Protein 2PG3 (pdb70)

InterPro domains:
  IPR014729 Rossmann-like alpha/beta/alpha sandwich fold [G3DSA:3.40.50.620] (1-231)
  IPR018317 Queuosine biosynthesis protein QueC [MF_01633] (2-218)
  IPR018317 Queuosine biosynthesis protein QueC [PF06508] (3-213)
  IPR018317 Queuosine biosynthesis protein QueC [PIRSF006293] (1-222)
  IPR018317 Queuosine biosynthesis protein QueC [PTHR42914] (1-219)
  IPR018317 Queuosine biosynthesis protein QueC [TIGR00364] (4-206)
  IPR018317 Queuosine biosynthesis protein QueC [cd01995] (2-213)

Foldseek 3Di:
DEEEQADDQALQSVLQLLVVVVVDVAYEYEYEDQPRADPVSSVLSVVLSVVSHHPYYHYHYPVVQQCQAPVNCVVVVHDDPVDSDGADVLLVVVLVRVVVCVVVVHQEYEYQADCPDPDGHPCRDPVNQVVSQVVSCVVVVHRHYYHHLHPDALLLSLLSCVVSPHSVCNQARGDQEPVGAGHCYPCPDPRSVRNVVSVVVCVVPVVVNCVNCVPRPD

Solvent-accessible surface area: 11402 Å² total

Radius of gyration: 17.62 Å; Cα contacts (8 Å, |Δi|>4): 364; chains: 1; bounding box: 40×34×52 Å

Nearest PDB structures (foldseek):
  2pg3-assembly1_A-2  TM=1.002E+00  e=2.449E-44  Pectobacterium atrosepticum SCRI1043
  3bl5-assembly6_F  TM=9.593E-01  e=8.168E-25  unclassified
  3bl5-assembly1_A  TM=9.647E-01  e=1.058E-23  unclassified
  2ywc-assembly1_B  TM=6.020E-01  e=6.906E-04  Thermus thermophilus HB8
  5kwv-assembly1_A  TM=4.795E-01  e=3.372E-03  Neisseria gonorrhoeae NCCP11945

Structure (mmCIF, N/CA/C/O backbone):
data_2PG3
#
_entry.id   2PG3
#
_cell.length_a   78.154
_cell.length_b   78.154
_cell.length_c   77.755
_cell.angle_alpha   90.000
_cell.angle_beta   90.000
_cell.angle_gamma   90.000
#
_symmetry.space_group_name_H-M   'P 41 21 2'
#
loop_
_entity.id
_entity.type
_entity.pdbx_description
1 polymer 'Queuosine biosynthesis protein queC'
2 non-polymer 'ZINC ION'
3 water water
#
loop_
_atom_site.group_PDB
_atom_site.id
_atom_site.type_symbol
_atom_site.label_atom_id
_atom_site.label_alt_id
_atom_site.label_comp_id
_atom_site.label_asym_id
_atom_site.label_entity_id
_atom_site.label_seq_id
_atom_site.pdbx_PDB_ins_code
_atom_site.Cartn_x
_atom_site.Cartn_y
_atom_site.Cartn_z
_atom_site.occupancy
_atom_site.B_iso_or_equiv
_atom_site.auth_seq_id
_atom_site.auth_comp_id
_atom_site.auth_asym_id
_atom_site.auth_atom_id
_atom_site.pdbx_PDB_model_num
ATOM 9 N N . LYS A 1 3 ? 3.098 21.849 17.298 1.00 66.02 2 LYS A N 1
ATOM 10 C CA . LYS A 1 3 ? 3.592 20.549 17.754 1.00 61.87 2 LYS A CA 1
ATOM 11 C C . LYS A 1 3 ? 5.101 20.704 17.973 1.00 57.01 2 LYS A C 1
ATOM 12 O O . LYS A 1 3 ? 5.873 20.821 17.021 1.00 56.62 2 LYS A O 1
ATOM 18 N N . ARG A 1 4 ? 5.517 20.746 19.230 1.00 52.01 3 ARG A N 1
ATOM 19 C CA . ARG A 1 4 ? 6.890 21.102 19.550 1.00 51.20 3 ARG A CA 1
ATOM 20 C C . ARG A 1 4 ? 7.560 20.120 20.532 1.00 48.68 3 ARG A C 1
ATOM 21 O O . ARG A 1 4 ? 6.956 19.672 21.526 1.00 45.16 3 ARG A O 1
ATOM 29 N N . ALA A 1 5 ? 8.814 19.785 20.226 1.00 49.56 4 ALA A N 1
ATOM 30 C CA . ALA A 1 5 ? 9.618 18.863 21.052 1.00 49.32 4 ALA A CA 1
ATOM 31 C C . ALA A 1 5 ? 10.932 19.471 21.519 1.00 47.45 4 ALA A C 1
ATOM 32 O O . ALA A 1 5 ? 11.439 20.423 20.922 1.00 44.06 4 ALA A O 1
ATOM 34 N N . VAL A 1 6 ? 11.464 18.857 22.575 1.00 47.23 5 VAL A N 1
ATOM 35 C CA . VAL A 1 6 ? 12.777 19.133 23.131 1.00 47.32 5 VAL A CA 1
ATOM 36 C C . VAL A 1 6 ? 13.672 17.901 22.975 1.00 47.06 5 VAL A C 1
ATOM 37 O O . VAL A 1 6 ? 13.325 16.803 23.405 1.00 43.79 5 VAL A O 1
ATOM 41 N N . VAL A 1 7 ? 14.852 18.105 22.404 1.00 48.75 6 VAL A N 1
ATOM 42 C CA . VAL A 1 7 ? 15.813 17.038 22.204 1.00 47.26 6 VAL A CA 1
ATOM 43 C C . VAL A 1 7 ? 16.933 17.253 23.187 1.00 47.20 6 VAL A C 1
ATOM 44 O O . VAL A 1 7 ? 17.591 18.289 23.197 1.00 46.09 6 VAL A O 1
ATOM 48 N N . VAL A 1 8 ? 17.143 16.269 24.044 1.00 48.03 7 VAL A N 1
ATOM 49 C CA . VAL A 1 8 ? 18.344 16.248 24.823 1.00 48.59 7 VAL A CA 1
ATOM 50 C C . VAL A 1 8 ? 19.514 15.925 23.883 1.00 50.70 7 VAL A C 1
ATOM 51 O O . VAL A 1 8 ? 19.583 14.843 23.295 1.00 53.25 7 VAL A O 1
ATOM 55 N N . PHE A 1 9 ? 20.423 16.884 23.772 1.00 49.30 8 PHE A N 1
ATOM 56 C CA . PHE A 1 9 ? 21.348 16.981 22.658 1.00 49.38 8 PHE A CA 1
ATOM 57 C C . PHE A 1 9 ? 22.759 17.238 23.127 1.00 52.12 8 PHE A C 1
ATOM 58 O O . PHE A 1 9 ? 22.984 18.157 23.897 1.00 56.42 8 PHE A O 1
ATOM 66 N N . SER A 1 10 ? 23.693 16.452 22.608 1.00 50.80 9 SER A N 1
ATOM 67 C CA . SER A 1 10 ? 25.126 16.645 22.810 1.00 54.55 9 SER A CA 1
ATOM 68 C C . SER A 1 10 ? 25.925 16.737 21.497 1.00 50.25 9 SER A C 1
ATOM 69 O O . SER A 1 10 ? 27.089 16.935 21.535 1.00 52.96 9 SER A O 1
ATOM 72 N N . GLY A 1 11 ? 25.327 16.620 20.330 1.00 48.86 10 GLY A N 1
ATOM 73 C CA . GLY A 1 11 ? 26.120 16.785 19.108 1.00 47.57 10 GLY A CA 1
ATOM 74 C C . GLY A 1 11 ? 26.827 15.522 18.619 1.00 45.94 10 GLY A C 1
ATOM 75 O O . GLY A 1 11 ? 27.588 15.566 17.675 1.00 47.44 10 GLY A O 1
ATOM 76 N N . GLY A 1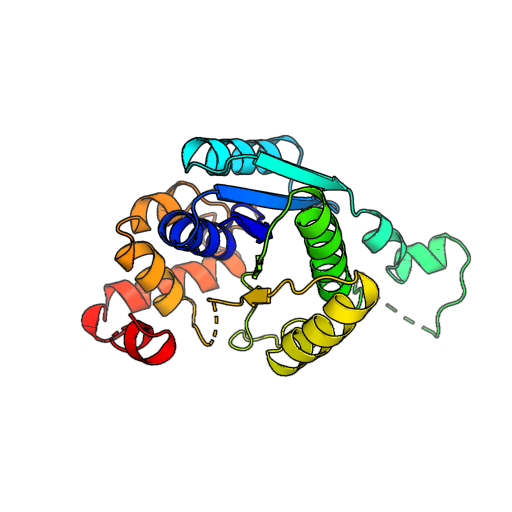 12 ? 26.559 14.395 19.246 1.00 44.19 11 GLY A N 1
ATOM 77 C CA . GLY A 1 12 ? 27.086 13.130 18.784 1.00 47.57 11 GLY A CA 1
ATOM 78 C C . GLY A 1 12 ? 26.121 12.442 17.823 1.00 48.52 11 GLY A C 1
ATOM 79 O O . GLY A 1 12 ? 25.139 13.034 17.372 1.00 53.81 11 GLY A O 1
ATOM 80 N N . GLN A 1 13 ? 26.400 11.191 17.504 1.00 49.12 12 GLN A N 1
ATOM 81 C CA . GLN A 1 13 ? 25.643 10.457 16.468 1.00 47.04 12 GLN A CA 1
ATOM 82 C C . GLN A 1 13 ? 24.247 10.256 16.950 1.00 46.11 12 GLN A C 1
ATOM 83 O O . GLN A 1 13 ? 23.303 10.517 16.239 1.00 52.28 12 GLN A O 1
ATOM 89 N N . ASP A 1 14 ? 24.095 9.794 18.174 1.00 49.28 13 ASP A N 1
ATOM 90 C CA . ASP A 1 14 ? 22.759 9.406 18.658 1.00 50.65 13 ASP A CA 1
ATOM 91 C C . ASP A 1 14 ? 21.770 10.567 18.750 1.00 49.74 13 ASP A C 1
ATOM 92 O O . ASP A 1 14 ? 20.623 10.472 18.265 1.00 52.19 13 ASP A O 1
ATOM 97 N N . SER A 1 15 ? 22.225 11.644 19.384 1.00 46.42 14 SER A N 1
ATOM 98 C CA . SER A 1 15 ? 21.391 12.788 19.681 1.00 49.86 14 SER A CA 1
ATOM 99 C C . SER A 1 15 ? 21.122 13.577 18.420 1.00 47.72 14 SER A C 1
ATOM 100 O O . SER A 1 15 ? 20.042 14.109 18.292 1.00 50.27 14 SER A O 1
ATOM 103 N N . THR A 1 16 ? 22.072 13.622 17.493 1.00 48.50 15 THR A N 1
ATOM 104 C CA . THR A 1 16 ? 21.846 14.230 16.167 1.00 48.43 15 THR A CA 1
ATOM 105 C C . THR A 1 16 ? 20.884 13.403 15.295 1.00 48.47 15 THR A C 1
ATOM 106 O O . THR A 1 16 ? 20.093 13.979 14.550 1.00 49.51 15 THR A O 1
ATOM 110 N N . THR A 1 17 ? 20.933 12.072 15.399 1.00 48.69 16 THR A N 1
ATOM 111 C CA . THR A 1 17 ? 19.914 11.184 14.771 1.00 49.55 16 THR A CA 1
ATOM 112 C C . THR A 1 17 ? 18.460 11.389 15.333 1.00 51.09 16 THR A C 1
ATOM 113 O O . THR A 1 17 ? 17.470 11.399 14.579 1.00 51.19 16 THR A O 1
ATOM 117 N N . CYS A 1 18 ? 18.334 11.550 16.646 1.00 51.09 17 CYS A N 1
ATOM 118 C CA . CYS A 1 18 ? 17.058 11.916 17.253 1.00 47.67 17 CYS A CA 1
ATOM 119 C C . CYS A 1 18 ? 16.611 13.290 16.757 1.00 46.56 17 CYS A C 1
ATOM 120 O O . CYS A 1 18 ? 15.465 13.453 16.340 1.00 46.64 17 CYS A O 1
ATOM 123 N N . LEU A 1 19 ? 17.516 14.279 16.751 1.00 46.85 18 LEU A N 1
ATOM 124 C CA . LEU A 1 19 ? 17.176 15.627 16.225 1.00 46.96 18 LEU A CA 1
ATOM 125 C C . LEU A 1 19 ? 16.681 15.578 14.778 1.00 45.57 18 LEU A C 1
ATOM 126 O O . LEU A 1 19 ? 15.706 16.220 14.430 1.00 48.83 18 LEU A O 1
ATOM 131 N N . ILE A 1 20 ? 17.358 14.820 13.941 1.00 45.02 19 ILE A N 1
ATOM 132 C CA . ILE A 1 20 ? 16.987 14.732 12.547 1.00 45.12 19 ILE A CA 1
ATOM 133 C C . ILE A 1 20 ? 15.603 14.138 12.399 1.00 46.12 19 ILE A C 1
ATOM 134 O O . ILE A 1 20 ? 14.783 14.672 11.646 1.00 49.18 19 ILE A O 1
ATOM 139 N N . GLN A 1 21 ? 15.352 13.024 13.069 1.00 46.74 20 GLN A N 1
ATOM 140 C CA . GLN A 1 21 ? 13.998 12.450 13.060 1.00 49.28 20 GLN A CA 1
ATOM 141 C C . GLN A 1 21 ? 12.950 13.420 13.621 1.00 46.72 20 GLN A C 1
ATOM 142 O O . GLN A 1 21 ? 11.872 13.563 13.052 1.00 50.43 20 GLN A O 1
ATOM 148 N N . ALA A 1 22 ? 13.273 14.088 14.723 1.00 47.15 21 ALA A N 1
ATOM 149 C CA . ALA A 1 22 ? 12.343 15.002 15.397 1.00 47.12 21 ALA A CA 1
ATOM 150 C C . ALA A 1 22 ? 11.925 16.156 14.490 1.00 47.19 21 ALA A C 1
ATOM 151 O O . ALA A 1 22 ? 10.784 16.594 14.518 1.00 49.58 21 ALA A O 1
ATOM 153 N N . LEU A 1 23 ? 12.872 16.639 13.691 1.00 49.06 22 LEU A N 1
ATOM 154 C CA . LEU A 1 23 ? 12.642 17.734 12.756 1.00 49.09 22 LEU A CA 1
ATOM 155 C C . LEU A 1 23 ? 11.661 17.370 11.647 1.00 47.41 22 LEU A C 1
ATOM 156 O O . LEU A 1 23 ? 11.024 18.276 11.118 1.00 46.57 22 LEU A O 1
ATOM 161 N N . GLN A 1 24 ? 11.536 16.078 11.313 1.00 47.88 23 GLN A N 1
ATOM 162 C CA . GLN A 1 24 ? 10.439 15.586 10.430 1.00 51.27 23 GLN A CA 1
ATOM 163 C C . GLN A 1 24 ? 9.061 15.481 11.109 1.00 51.88 23 GLN A C 1
ATOM 164 O O . GLN A 1 24 ? 8.040 15.782 10.488 1.00 53.68 23 GLN A O 1
ATOM 170 N N . ASP A 1 25 ? 9.047 15.121 12.388 1.00 53.48 24 ASP A N 1
ATOM 171 C CA . ASP A 1 25 ? 7.823 14.775 13.113 1.00 53.87 24 ASP A CA 1
ATOM 172 C C . ASP A 1 25 ? 7.204 15.939 13.858 1.00 54.96 24 ASP A C 1
ATOM 173 O O . ASP A 1 25 ? 6.047 15.878 14.229 1.00 56.39 24 ASP A O 1
ATOM 178 N N . TYR A 1 26 ? 7.986 16.973 14.140 1.00 56.73 25 TYR A N 1
ATOM 179 C CA . TYR A 1 26 ? 7.496 18.126 14.910 1.00 54.60 25 TYR A CA 1
ATOM 180 C C . TYR A 1 26 ? 7.644 19.386 14.061 1.00 54.27 25 TYR A C 1
ATOM 181 O O . TYR A 1 26 ? 8.404 19.432 13.106 1.00 57.96 25 TYR A O 1
ATOM 190 N N . ASP A 1 27 ? 6.900 20.409 14.413 1.00 53.90 26 ASP A N 1
ATOM 191 C CA . ASP A 1 27 ? 6.944 21.653 13.686 1.00 54.60 26 ASP A CA 1
ATOM 192 C C . ASP A 1 27 ? 8.106 22.464 14.227 1.00 51.24 26 ASP A C 1
ATOM 193 O O . ASP A 1 27 ? 8.656 23.316 13.569 1.00 49.48 26 ASP A O 1
ATOM 198 N N . ASP A 1 28 ? 8.485 22.188 15.454 1.00 51.87 27 ASP A N 1
ATOM 199 C CA . ASP A 1 28 ? 9.410 23.039 16.144 1.00 50.48 27 ASP A CA 1
ATOM 200 C C . ASP A 1 28 ? 10.212 22.166 17.051 1.00 46.82 27 ASP A C 1
ATOM 201 O O . ASP A 1 28 ? 9.656 21.398 17.821 1.00 47.70 27 ASP A O 1
ATOM 206 N N . VAL A 1 29 ? 11.527 22.267 16.962 1.00 46.49 28 VAL A N 1
ATOM 207 C CA . VAL A 1 29 ? 12.381 21.530 17.879 1.00 43.83 28 VAL A CA 1
ATOM 208 C C . VAL A 1 29 ? 13.373 22.406 18.593 1.00 43.92 28 VAL A C 1
ATOM 209 O O . VAL A 1 29 ? 14.081 23.156 17.983 1.00 45.77 28 VAL A O 1
ATOM 213 N N . HIS A 1 30 ? 13.420 22.281 19.909 1.00 47.29 29 HIS A N 1
ATOM 214 C CA . HIS A 1 30 ? 14.438 22.893 20.721 1.00 48.72 29 HIS A CA 1
ATOM 215 C C . HIS A 1 30 ? 15.438 21.818 21.060 1.00 51.21 29 HIS A C 1
ATOM 216 O O . HIS A 1 30 ? 15.076 20.656 21.104 1.00 52.13 29 HIS A O 1
ATOM 223 N N . CYS A 1 31 ? 16.692 22.212 21.270 1.00 50.48 30 CYS A N 1
ATOM 224 C CA . CYS A 1 31 ? 17.700 21.312 21.790 1.00 49.42 30 CYS A CA 1
ATOM 225 C C . CYS A 1 31 ? 18.090 21.807 23.184 1.00 47.40 30 CYS A C 1
ATOM 226 O O . CYS A 1 31 ? 18.070 23.002 23.456 1.00 43.11 30 CYS A O 1
ATOM 229 N N . ILE A 1 32 ? 18.413 20.882 24.068 1.00 45.54 31 ILE A N 1
ATOM 230 C CA . ILE A 1 32 ? 18.970 21.265 25.344 1.00 46.46 31 ILE A CA 1
ATOM 231 C C . ILE A 1 32 ? 20.213 20.412 25.562 1.00 44.75 31 ILE A C 1
ATOM 232 O O . ILE A 1 32 ? 20.204 19.215 25.330 1.00 43.86 31 ILE A O 1
ATOM 237 N N . THR A 1 33 ? 21.306 21.065 25.935 1.00 43.75 32 THR A N 1
ATOM 238 C CA . THR A 1 33 ? 22.537 20.406 26.232 1.00 42.30 32 THR A CA 1
ATOM 239 C C . THR A 1 33 ? 22.901 20.598 27.710 1.00 43.87 32 THR A C 1
ATOM 240 O O . THR A 1 33 ? 22.933 21.713 28.242 1.00 43.76 32 THR A O 1
ATOM 244 N N . PHE A 1 34 ? 23.210 19.495 28.373 1.00 47.71 33 PHE A N 1
ATOM 245 C CA . PHE A 1 34 ? 23.614 19.526 29.790 1.00 48.08 33 PHE A CA 1
ATOM 246 C C . PHE A 1 34 ? 25.098 19.431 29.879 1.00 49.61 33 PHE A C 1
ATOM 247 O O . PHE A 1 34 ? 25.664 18.373 29.632 1.00 52.42 33 PHE A O 1
ATOM 255 N N . ASP A 1 35 ? 25.696 20.556 30.263 1.00 49.80 34 ASP A N 1
ATOM 256 C CA . ASP A 1 35 ? 27.115 20.765 30.333 1.00 48.87 34 ASP A CA 1
ATOM 257 C C . ASP A 1 35 ? 27.638 20.589 31.774 1.00 51.24 34 ASP A C 1
ATOM 258 O O . ASP A 1 35 ? 27.437 21.424 32.631 1.00 47.72 34 ASP A O 1
ATOM 263 N N . TYR A 1 36 ? 28.358 19.507 32.002 1.00 55.93 35 TYR A N 1
ATOM 264 C CA . TYR A 1 36 ? 29.027 19.307 33.254 1.00 61.58 35 TYR A CA 1
ATOM 265 C C . TYR A 1 36 ? 30.534 19.125 33.131 1.00 61.31 35 TYR A C 1
ATOM 266 O O . TYR A 1 36 ? 31.143 18.641 34.059 1.00 62.87 35 TYR A O 1
ATOM 275 N N . GLY A 1 37 ? 31.150 19.529 32.028 1.00 65.03 36 GLY A N 1
ATOM 276 C CA . GLY A 1 37 ? 32.635 19.366 31.883 1.00 68.51 36 GLY A CA 1
ATOM 277 C C . GLY A 1 37 ? 32.999 18.635 30.600 1.00 70.32 36 GLY A C 1
ATOM 278 O O . GLY A 1 37 ? 34.050 18.850 30.010 1.00 70.43 36 GLY A O 1
ATOM 279 N N . GLN A 1 38 ? 32.144 17.696 30.251 1.00 73.06 37 GLN A N 1
ATOM 280 C CA . GLN A 1 38 ? 31.651 17.573 28.888 1.00 77.06 37 GLN A CA 1
ATOM 281 C C . GLN A 1 38 ? 32.696 17.615 27.799 1.00 75.23 37 GLN A C 1
ATOM 282 O O . GLN A 1 38 ? 33.344 16.610 27.501 1.00 73.53 37 GLN A O 1
ATOM 288 N N . ARG A 1 39 ? 32.839 18.815 27.242 1.00 74.07 38 ARG A N 1
ATOM 289 C CA . ARG A 1 39 ? 33.384 19.027 25.937 1.00 74.01 38 ARG A CA 1
ATOM 290 C C . ARG A 1 39 ? 34.289 20.273 26.097 1.00 74.79 38 ARG A C 1
ATOM 291 O O . ARG A 1 39 ? 35.336 20.191 26.749 1.00 77.16 38 ARG A O 1
ATOM 299 N N . HIS A 1 40 ? 33.941 21.390 25.486 1.00 74.56 39 HIS A N 1
ATOM 300 C CA . HIS A 1 40 ? 34.389 22.692 25.979 1.00 72.40 39 HIS A CA 1
ATOM 301 C C . HIS A 1 40 ? 33.618 23.712 25.215 1.00 71.32 39 HIS A C 1
ATOM 302 O O . HIS A 1 40 ? 32.969 23.355 24.239 1.00 69.28 39 HIS A O 1
ATOM 309 N N . ARG A 1 41 ? 33.653 24.959 25.688 1.00 72.82 40 ARG A N 1
ATOM 310 C CA . ARG A 1 41 ? 32.858 26.038 25.106 1.00 73.01 40 ARG A CA 1
ATOM 311 C C . ARG A 1 41 ? 32.751 25.832 23.592 1.00 71.67 40 ARG A C 1
ATOM 312 O O . ARG A 1 41 ? 31.645 25.720 23.063 1.00 68.73 40 ARG A O 1
ATOM 314 N N . ALA A 1 42 ? 33.903 25.736 22.918 1.00 70.20 41 ALA A N 1
ATOM 315 C CA . ALA A 1 42 ? 33.944 25.614 21.452 1.00 68.43 41 ALA A CA 1
ATOM 316 C C . ALA A 1 42 ? 33.248 24.373 20.868 1.00 66.21 41 ALA A C 1
ATOM 317 O O . ALA A 1 42 ? 32.469 24.537 19.924 1.00 64.13 41 ALA A O 1
ATOM 319 N N . GLU A 1 43 ? 33.502 23.162 21.407 1.00 65.72 42 GLU A N 1
ATOM 320 C CA . GLU A 1 43 ? 32.757 21.930 20.969 1.00 67.46 42 GLU A CA 1
ATOM 321 C C . GLU A 1 43 ? 31.243 22.097 21.160 1.00 64.95 42 GLU A C 1
ATOM 322 O O . GLU A 1 43 ? 30.466 21.819 20.254 1.00 66.51 42 GLU A O 1
ATOM 328 N N . ILE A 1 44 ? 30.841 22.555 22.339 1.00 62.52 43 ILE A N 1
ATOM 329 C CA . ILE A 1 44 ? 29.446 22.838 22.608 1.00 62.52 43 ILE A CA 1
ATOM 330 C C . ILE A 1 44 ? 28.947 23.861 21.571 1.00 62.95 43 ILE A C 1
ATOM 331 O O . ILE A 1 44 ? 27.843 23.710 21.002 1.00 61.55 43 ILE A O 1
ATOM 336 N N . GLU A 1 45 ? 29.769 24.876 21.309 1.00 62.79 44 GLU A N 1
ATOM 337 C CA . GLU A 1 45 ? 29.457 25.873 20.274 1.00 64.89 44 GLU A CA 1
ATOM 338 C C . GLU A 1 45 ? 29.373 25.216 18.871 1.00 64.45 44 GLU A C 1
ATOM 339 O O . GLU A 1 45 ? 28.573 25.634 18.024 1.00 63.93 44 GLU A O 1
ATOM 341 N N . VAL A 1 46 ? 30.154 24.174 18.618 1.00 62.65 45 VAL A N 1
ATOM 342 C CA . VAL A 1 46 ? 30.027 23.533 17.311 1.00 63.01 45 VAL A CA 1
ATOM 343 C C . VAL A 1 46 ? 28.680 22.818 17.212 1.00 60.12 45 VAL A C 1
ATOM 344 O O . VAL A 1 46 ? 27.957 23.039 16.243 1.00 62.42 45 VAL A O 1
ATOM 348 N N . ALA A 1 47 ? 28.355 22.023 18.232 1.00 54.55 46 ALA A N 1
ATOM 349 C CA . ALA A 1 47 ? 27.064 21.376 18.388 1.00 51.42 46 ALA A CA 1
ATOM 350 C C . ALA A 1 47 ? 25.863 22.362 18.301 1.00 49.65 46 ALA A C 1
ATOM 351 O O . ALA A 1 47 ? 24.795 22.044 17.808 1.00 46.07 46 ALA A O 1
ATOM 353 N N . GLN A 1 48 ? 26.052 23.567 18.784 1.00 51.16 47 GLN A N 1
ATOM 354 C CA . GLN A 1 48 ? 25.074 24.611 18.555 1.00 53.29 47 GLN A CA 1
ATOM 355 C C . GLN A 1 48 ? 24.975 25.049 17.072 1.00 53.32 47 GLN A C 1
ATOM 356 O O . GLN A 1 48 ? 23.864 25.197 16.557 1.00 53.54 47 GLN A O 1
ATOM 362 N N . GLU A 1 49 ? 26.100 25.192 16.370 1.00 50.52 48 GLU A N 1
ATOM 363 C CA . GLU A 1 49 ? 26.035 25.491 14.913 1.00 51.69 48 GLU A CA 1
ATOM 364 C C . GLU A 1 49 ? 25.361 24.329 14.183 1.00 48.37 48 GLU A C 1
ATOM 365 O O . GLU A 1 49 ? 24.545 24.531 13.318 1.00 48.20 48 GLU A O 1
ATOM 367 N N . LEU A 1 50 ? 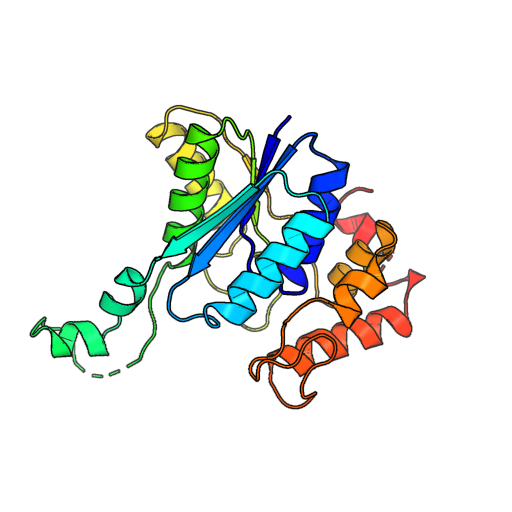25.644 23.110 14.601 1.00 49.69 49 LEU A N 1
ATOM 368 C CA . LEU A 1 50 ? 25.024 21.930 14.020 1.00 50.71 49 LEU A CA 1
ATOM 369 C C . LEU A 1 50 ? 23.502 21.961 14.141 1.00 49.71 49 LEU A C 1
ATOM 370 O O . LEU A 1 50 ? 22.803 21.762 13.161 1.00 55.06 49 LEU A O 1
ATOM 375 N N . SER A 1 51 ? 23.002 22.251 15.331 1.00 47.23 50 SER A N 1
ATOM 376 C CA . SER A 1 51 ? 21.578 22.311 15.589 1.00 47.69 50 SER A CA 1
ATOM 377 C C . SER A 1 51 ? 20.929 23.490 14.831 1.00 48.44 50 SER A C 1
ATOM 378 O O . SER A 1 51 ? 19.912 23.341 14.182 1.00 45.35 50 SER A O 1
ATOM 381 N N . GLN A 1 52 ? 21.528 24.663 14.950 1.00 52.28 51 GLN A N 1
ATOM 382 C CA . GLN A 1 52 ? 21.140 25.810 14.176 1.00 56.10 51 GLN A CA 1
ATOM 383 C C . GLN A 1 52 ? 21.067 25.443 12.689 1.00 55.71 51 GLN A C 1
ATOM 384 O O . GLN A 1 52 ? 20.052 25.697 12.055 1.00 57.68 51 GLN A O 1
ATOM 390 N N . LYS A 1 53 ? 22.120 24.823 12.146 1.00 54.03 52 LYS A N 1
ATOM 391 C CA . LYS A 1 53 ? 22.193 24.550 10.700 1.00 53.80 52 LYS A CA 1
ATOM 392 C C . LYS A 1 53 ? 21.216 23.447 10.299 1.00 53.01 52 LYS A C 1
ATOM 393 O O . LYS A 1 53 ? 20.719 23.436 9.177 1.00 52.30 52 LYS A O 1
ATOM 396 N N . LEU A 1 54 ? 20.925 22.529 11.214 1.00 50.48 53 LEU A N 1
ATOM 397 C CA . LEU A 1 54 ? 19.911 21.498 10.944 1.00 50.97 53 LEU A CA 1
ATOM 398 C C . LEU A 1 54 ? 18.460 21.986 10.977 1.00 50.08 53 LEU A C 1
ATOM 399 O O . LEU A 1 54 ? 17.581 21.299 10.459 1.00 51.58 53 LEU A O 1
ATOM 404 N N . GLY A 1 55 ? 18.210 23.143 11.590 1.00 48.55 54 GLY A N 1
ATOM 405 C CA . GLY A 1 55 ? 16.854 23.644 11.789 1.00 48.63 54 GLY A CA 1
ATOM 406 C C . GLY A 1 55 ? 16.298 23.743 13.225 1.00 49.66 54 GLY A C 1
ATOM 407 O O . GLY A 1 55 ? 15.141 24.090 13.386 1.00 50.67 54 GLY A O 1
ATOM 408 N N . ALA A 1 56 ? 17.068 23.482 14.279 1.00 46.78 55 ALA A N 1
ATOM 409 C CA . ALA A 1 56 ? 16.499 23.677 15.630 1.00 48.60 55 ALA A CA 1
ATOM 410 C C . ALA A 1 56 ? 16.055 25.137 15.788 1.00 47.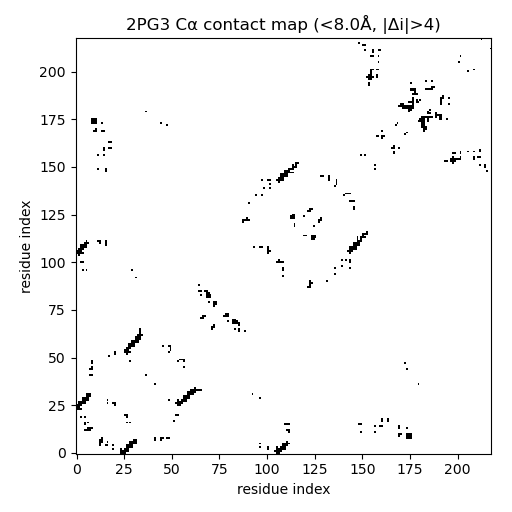42 55 A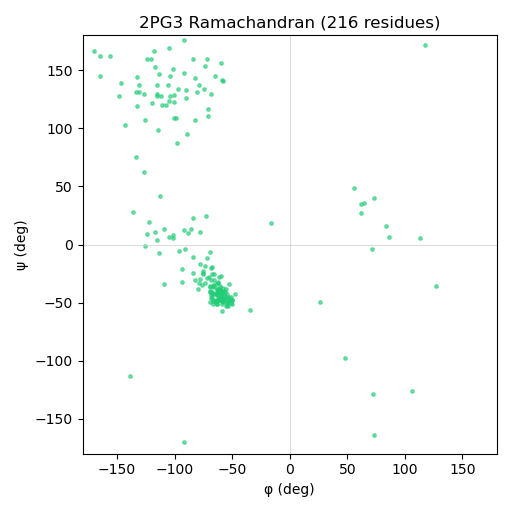LA A C 1
ATOM 411 O O . ALA A 1 56 ? 16.685 26.037 15.263 1.00 45.13 55 ALA A O 1
ATOM 413 N N . ALA A 1 57 ? 14.934 25.354 16.457 1.00 47.56 56 ALA A N 1
ATOM 414 C CA . ALA A 1 57 ? 14.437 26.711 16.721 1.00 46.30 56 ALA A CA 1
ATOM 415 C C . ALA A 1 57 ? 15.252 27.385 17.833 1.00 46.18 56 ALA A C 1
ATOM 416 O O . ALA A 1 57 ? 15.308 28.618 17.932 1.00 44.89 56 ALA A O 1
ATOM 418 N N . ALA A 1 58 ? 15.854 26.572 18.691 1.00 46.05 57 ALA A N 1
ATOM 419 C CA . ALA A 1 58 ? 16.666 27.095 19.772 1.00 44.90 57 ALA A CA 1
ATOM 420 C C . ALA A 1 58 ? 17.507 25.966 20.338 1.00 44.70 57 ALA A C 1
ATOM 421 O O . ALA A 1 58 ? 17.246 24.789 20.066 1.00 44.58 57 ALA A O 1
ATOM 423 N N . HIS A 1 59 ? 18.551 26.363 21.062 1.00 42.40 58 HIS A N 1
ATOM 424 C CA . HIS A 1 59 ? 19.456 25.467 21.680 1.00 43.39 58 HIS A CA 1
ATOM 425 C C . HIS A 1 59 ? 19.876 26.024 23.017 1.00 42.58 58 HIS A C 1
ATOM 426 O O . HIS A 1 59 ? 20.710 26.885 23.087 1.00 43.12 58 HIS A O 1
ATOM 433 N N . LYS A 1 60 ? 19.317 25.502 24.089 1.00 42.96 59 LYS A N 1
ATOM 434 C CA . LYS A 1 60 ? 19.716 25.901 25.422 1.00 43.04 59 LYS A CA 1
ATOM 435 C C . LYS A 1 60 ? 20.852 25.013 25.957 1.00 41.41 59 LYS A C 1
ATOM 436 O O . LYS A 1 60 ? 20.815 23.819 25.847 1.00 41.24 59 LYS A O 1
ATOM 442 N N . VAL A 1 61 ? 21.864 25.654 26.509 1.00 41.10 60 VAL A N 1
ATOM 443 C CA . VAL A 1 61 ? 22.977 25.017 27.157 1.00 43.35 60 VAL A CA 1
ATOM 444 C C . VAL A 1 61 ? 22.857 25.322 28.630 1.00 42.43 60 VAL A C 1
ATOM 445 O O . VAL A 1 61 ? 22.869 26.464 29.026 1.00 40.83 60 VAL A O 1
ATOM 449 N N . LEU A 1 62 ? 22.746 24.288 29.434 1.00 43.62 61 LEU A N 1
ATOM 450 C CA . LEU A 1 62 ? 22.512 24.437 30.857 1.00 45.43 61 LEU A CA 1
ATOM 451 C C . LEU A 1 62 ? 23.678 23.799 31.633 1.00 46.24 61 LEU A C 1
ATOM 452 O O . LEU A 1 62 ? 23.992 22.612 31.477 1.00 48.88 61 LEU A O 1
ATOM 457 N N . ASP A 1 63 ? 24.336 24.593 32.461 1.00 48.42 62 ASP A N 1
ATOM 458 C CA . ASP A 1 63 ? 25.425 24.118 33.339 1.00 46.82 62 ASP A CA 1
ATOM 459 C C . ASP A 1 63 ? 24.917 23.224 34.489 1.00 44.93 62 ASP A C 1
ATOM 460 O O . ASP A 1 63 ? 24.229 23.680 35.387 1.00 46.52 62 ASP A O 1
ATOM 465 N N . VAL A 1 64 ? 25.238 21.938 34.431 1.00 44.88 63 VAL A N 1
ATOM 466 C CA . VAL A 1 64 ? 24.847 21.006 35.475 1.00 45.69 63 VAL A CA 1
ATOM 467 C C . VAL A 1 64 ? 26.099 20.508 36.219 1.00 43.14 63 VAL A C 1
ATOM 468 O O . VAL A 1 64 ? 26.233 19.365 36.586 1.00 44.45 63 VAL A O 1
ATOM 472 N N . GLY A 1 65 ? 27.003 21.408 36.479 1.00 40.93 64 GLY A N 1
ATOM 473 C CA . GLY A 1 65 ? 28.213 21.030 37.147 1.00 44.67 64 GLY A CA 1
ATOM 474 C C . GLY A 1 65 ? 28.003 20.631 38.600 1.00 46.23 64 GLY A C 1
ATOM 475 O O . GLY A 1 65 ? 28.928 20.183 39.246 1.00 47.23 64 GLY A O 1
ATOM 476 N N . LEU A 1 66 ? 26.792 20.800 39.118 1.00 47.69 65 LEU A N 1
ATOM 477 C CA . LEU A 1 66 ? 26.477 20.358 40.470 1.00 46.38 65 LEU A CA 1
ATOM 478 C C . LEU A 1 66 ? 26.497 18.846 40.558 1.00 45.11 65 LEU A C 1
ATOM 479 O O . LEU A 1 66 ? 26.713 18.315 41.631 1.00 46.82 65 LEU A O 1
ATOM 484 N N . LEU A 1 67 ? 26.265 18.159 39.452 1.00 44.33 66 LEU A N 1
ATOM 485 C CA . LEU A 1 67 ? 26.516 16.733 39.409 1.00 48.91 66 LEU A CA 1
ATOM 486 C C . LEU A 1 67 ? 27.888 16.300 39.907 1.00 45.68 66 LEU A C 1
ATOM 487 O O . LEU A 1 67 ? 27.982 15.350 40.664 1.00 45.59 66 LEU A O 1
ATOM 492 N N . ASN A 1 68 ? 28.924 16.991 39.433 1.00 43.45 67 ASN A N 1
ATOM 493 C CA . ASN A 1 68 ? 30.305 16.761 39.824 1.00 44.43 67 ASN A CA 1
ATOM 494 C C . ASN A 1 68 ? 30.535 16.997 41.277 1.00 44.68 67 ASN A C 1
ATOM 495 O O . ASN A 1 68 ? 31.470 16.436 41.839 1.00 49.87 67 ASN A O 1
ATOM 500 N N . GLU A 1 69 ? 29.742 17.880 41.889 1.00 45.22 68 GLU A N 1
ATOM 501 C CA . GLU A 1 69 ? 29.819 18.115 43.338 1.00 44.29 68 GLU A CA 1
ATOM 502 C C . GLU A 1 69 ? 29.327 16.900 44.096 1.00 43.80 68 GLU A C 1
ATOM 503 O O . GLU A 1 69 ? 29.694 16.726 45.241 1.00 42.88 68 GLU A O 1
ATOM 506 N N . LEU A 1 70 ? 28.545 16.039 43.432 1.00 45.56 69 LEU A N 1
ATOM 507 C CA . LEU A 1 70 ? 27.995 14.829 44.062 1.00 49.16 69 LEU A CA 1
ATOM 508 C C . LEU A 1 70 ? 28.847 13.560 43.945 1.00 50.04 69 LEU A C 1
ATOM 509 O O . LEU A 1 70 ? 28.505 12.546 44.528 1.00 48.31 69 LEU A O 1
ATOM 514 N N . ALA A 1 71 ? 29.961 13.625 43.222 1.00 52.31 70 ALA A N 1
ATOM 515 C CA . ALA A 1 71 ? 30.960 12.540 43.226 1.00 49.95 70 ALA A CA 1
ATOM 516 C C . ALA A 1 71 ? 31.607 12.379 44.593 1.00 46.44 70 ALA A C 1
ATOM 517 O O . ALA A 1 71 ? 31.825 13.353 45.291 1.00 51.31 70 ALA A O 1
ATOM 519 N N . THR A 1 72 ? 31.920 11.144 44.958 1.00 44.07 71 THR A N 1
ATOM 520 C CA . THR A 1 72 ? 32.505 10.821 46.243 1.00 45.13 71 THR A CA 1
ATOM 521 C C . THR A 1 72 ? 33.816 11.589 46.545 1.00 45.69 71 THR A C 1
ATOM 522 O O . THR A 1 72 ? 34.061 12.037 47.692 1.00 45.24 71 THR A O 1
ATOM 526 N N . SER A 1 73 ? 34.673 11.723 45.538 1.00 45.24 72 SER A N 1
ATOM 527 C CA . SER A 1 73 ? 35.882 12.537 45.699 1.00 44.76 72 SER A CA 1
ATOM 528 C C . SER A 1 73 ? 35.528 13.989 46.072 1.00 43.60 72 SER A C 1
ATOM 529 O O . SER A 1 73 ? 36.172 14.575 46.936 1.00 38.20 72 SER A O 1
ATOM 532 N N . SER A 1 74 ? 34.487 14.565 45.448 1.00 43.64 73 SER A N 1
ATOM 533 C CA . SER A 1 74 ? 34.111 15.951 45.790 1.00 45.78 73 SER A CA 1
ATOM 534 C C . SER A 1 74 ? 33.559 16.038 47.202 1.00 49.05 73 SER A C 1
ATOM 535 O O . SER A 1 74 ? 33.943 16.914 47.993 1.00 46.40 73 SER A O 1
ATOM 538 N N . LEU A 1 75 ? 32.658 15.111 47.521 1.00 51.78 74 LEU A N 1
ATOM 539 C CA . LEU A 1 75 ? 32.041 15.098 48.847 1.00 50.91 74 LEU A CA 1
ATOM 540 C C . LEU A 1 75 ? 33.055 14.962 49.912 1.00 47.66 74 LEU A C 1
ATOM 541 O O . LEU A 1 75 ? 32.965 15.666 50.901 1.00 49.16 74 LEU A O 1
ATOM 546 N N . THR A 1 76 ? 34.012 14.053 49.743 1.00 49.04 75 THR A N 1
ATOM 547 C CA . THR A 1 76 ? 35.056 13.882 50.788 1.00 52.59 75 THR A CA 1
ATOM 548 C C . THR A 1 76 ? 35.946 15.127 50.920 1.00 50.10 75 THR A C 1
ATOM 549 O O . THR A 1 76 ? 36.368 15.500 52.016 1.00 48.80 75 THR A O 1
ATOM 553 N N . ARG A 1 77 ? 36.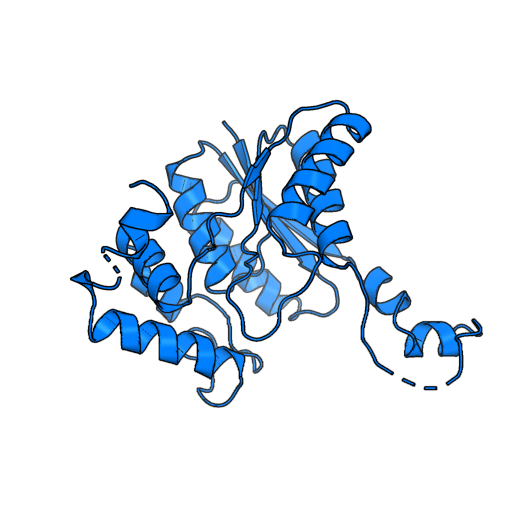198 15.753 49.777 1.00 50.58 76 ARG A N 1
ATOM 554 C CA . ARG A 1 77 ? 36.877 17.041 49.668 1.00 51.11 76 ARG A CA 1
ATOM 555 C C . ARG A 1 77 ? 36.096 18.162 50.351 1.00 48.15 76 ARG A C 1
ATOM 556 O O . ARG A 1 77 ? 36.698 19.001 50.992 1.00 50.14 76 ARG A O 1
ATOM 564 N N . ASP A 1 78 ? 34.768 18.176 50.251 1.00 45.94 77 ASP A N 1
ATOM 565 C CA . ASP A 1 78 ? 33.961 19.172 50.973 1.00 43.23 77 ASP A CA 1
ATOM 566 C C . ASP A 1 78 ? 33.665 18.750 52.424 1.00 43.20 77 ASP A C 1
ATOM 567 O O . ASP A 1 78 ? 32.702 19.239 53.020 1.00 45.76 77 ASP A O 1
ATOM 569 N N . SER A 1 79 ? 34.502 17.865 52.985 1.00 42.54 78 SER A N 1
ATOM 570 C CA . SER A 1 79 ? 34.410 17.383 54.379 1.00 41.71 78 SER A CA 1
ATOM 571 C C . SER A 1 79 ? 33.097 16.632 54.726 1.00 42.11 78 SER A C 1
ATOM 572 O O . SER A 1 79 ? 32.699 16.611 55.909 1.00 40.10 78 SER A O 1
ATOM 574 N N . ILE A 1 80 ? 32.464 16.005 53.713 1.00 39.66 79 ILE A N 1
ATOM 575 C CA . ILE A 1 80 ? 31.299 15.123 53.897 1.00 40.15 79 ILE A CA 1
ATOM 576 C C . ILE A 1 80 ? 31.752 13.659 54.109 1.00 39.24 79 ILE A C 1
ATOM 577 O O . ILE A 1 80 ? 32.507 13.123 53.286 1.00 42.40 79 ILE A O 1
ATOM 582 N N . PRO A 1 81 ? 31.311 13.007 55.207 1.00 38.63 80 PRO A N 1
ATOM 583 C CA . PRO A 1 81 ? 31.561 11.579 55.331 1.00 40.84 80 PRO A CA 1
ATOM 584 C C . PRO A 1 81 ? 30.805 10.674 54.363 1.00 44.56 80 PRO A C 1
ATOM 585 O O . PRO A 1 81 ? 29.588 10.751 54.213 1.00 44.01 80 PRO A O 1
ATOM 589 N N . VAL A 1 82 ? 31.585 9.811 53.723 1.00 49.17 81 VAL A N 1
ATOM 590 C CA . VAL A 1 82 ? 31.150 8.802 52.783 1.00 50.80 81 VAL A CA 1
ATOM 591 C C . VAL A 1 82 ? 31.506 7.448 53.389 1.00 51.07 81 VAL A C 1
ATOM 592 O O . VAL A 1 82 ? 32.443 7.362 54.173 1.00 51.89 81 VAL A O 1
ATOM 596 N N . PRO A 1 83 ? 30.776 6.376 53.052 1.00 54.17 82 PRO A N 1
ATOM 597 C CA . PRO A 1 83 ? 31.235 5.110 53.653 1.00 56.40 82 PRO A CA 1
ATOM 598 C C . PRO A 1 83 ? 32.525 4.562 52.996 1.00 56.20 82 PRO A C 1
ATOM 599 O O . PRO A 1 83 ? 32.636 4.542 51.762 1.00 54.56 82 PRO A O 1
ATOM 603 N N . ASP A 1 84 ? 33.472 4.152 53.848 1.00 57.65 83 ASP A N 1
ATOM 604 C CA . ASP A 1 84 ? 34.789 3.650 53.439 1.00 58.10 83 ASP A CA 1
ATOM 605 C C . ASP A 1 84 ? 34.718 2.172 53.057 1.00 58.00 83 ASP A C 1
ATOM 606 O O . ASP A 1 84 ? 34.039 1.800 52.095 1.00 57.39 83 ASP A O 1
ATOM 608 N N . ASN A 1 94 ? 35.912 6.989 43.650 1.00 62.53 93 ASN A N 1
ATOM 609 C CA . ASN A 1 94 ? 35.425 7.037 42.276 1.00 62.42 93 ASN A CA 1
ATOM 610 C C . ASN A 1 94 ? 34.792 8.389 41.914 1.00 62.58 93 ASN A C 1
ATOM 611 O O . ASN A 1 94 ? 34.582 9.274 42.778 1.00 62.34 93 ASN A O 1
ATOM 613 N N . THR A 1 95 ? 34.500 8.514 40.616 1.00 58.97 94 THR A N 1
ATOM 614 C CA . THR A 1 95 ? 33.861 9.688 40.008 1.00 56.48 94 THR A CA 1
ATOM 615 C C . THR A 1 95 ? 32.442 9.350 39.583 1.00 49.69 94 THR A C 1
ATOM 616 O O . THR A 1 95 ? 31.822 10.070 38.812 1.00 45.84 94 THR A O 1
ATOM 620 N N . PHE A 1 96 ? 31.955 8.215 40.070 1.00 45.86 95 PHE A N 1
ATOM 621 C CA . PHE A 1 96 ? 30.699 7.690 39.647 1.00 43.30 95 PHE A CA 1
ATOM 622 C C . PHE A 1 96 ? 29.622 8.466 40.371 1.00 41.54 95 PHE A C 1
ATOM 623 O O . PHE A 1 96 ? 29.749 8.694 41.575 1.00 45.09 95 PHE A O 1
ATOM 631 N N . VAL A 1 97 ? 28.580 8.823 39.617 1.00 37.51 96 VAL A N 1
ATOM 632 C CA . VAL A 1 97 ? 27.421 9.517 40.110 1.00 40.38 96 VAL A CA 1
ATOM 633 C C . VAL A 1 97 ? 26.170 8.830 39.603 1.00 36.20 96 VAL A C 1
ATOM 634 O O . VAL A 1 97 ? 25.999 8.668 38.424 1.00 41.33 96 VAL A O 1
ATOM 638 N N . PRO A 1 98 ? 25.328 8.341 40.520 1.00 39.03 97 PRO A N 1
ATOM 639 C CA . PRO A 1 98 ? 24.118 7.632 40.150 1.00 38.83 97 PRO A CA 1
ATOM 640 C C . PRO A 1 98 ? 23.050 8.545 39.631 1.00 43.64 97 PRO A C 1
ATOM 641 O O . PRO A 1 98 ? 23.023 9.740 39.974 1.00 43.48 97 PRO A O 1
ATOM 645 N N . GLY A 1 99 ? 22.177 8.000 38.801 1.00 48.11 98 GLY A N 1
ATOM 646 C CA . GLY A 1 99 ? 20.971 8.713 38.409 1.00 50.61 98 GLY A CA 1
ATOM 647 C C . GLY A 1 99 ? 21.157 10.012 37.665 1.00 53.46 98 GLY A C 1
ATOM 648 O O . GLY A 1 99 ? 20.351 10.942 37.803 1.00 50.51 98 GLY A O 1
ATOM 649 N N . ARG A 1 100 ? 22.181 10.101 36.820 1.00 55.72 99 ARG A N 1
ATOM 650 C CA . ARG A 1 100 ? 22.378 11.379 36.142 1.00 58.40 99 ARG A CA 1
ATOM 651 C C . ARG A 1 100 ? 21.260 11.696 35.114 1.00 54.93 99 ARG A C 1
ATOM 652 O O . ARG A 1 100 ? 20.840 12.861 34.965 1.00 51.92 99 ARG A O 1
ATOM 657 N N . ASN A 1 101 ? 20.692 10.655 34.521 1.00 50.42 100 ASN A N 1
ATOM 658 C CA . ASN A 1 101 ? 19.619 10.815 33.563 1.00 51.42 100 ASN A CA 1
ATOM 659 C C . ASN A 1 101 ? 18.250 11.089 34.216 1.00 51.64 100 ASN A C 1
ATOM 660 O O . ASN A 1 101 ? 17.350 11.585 33.547 1.00 52.37 100 ASN A O 1
ATOM 665 N N . ILE A 1 102 ? 18.111 10.819 35.524 1.00 49.11 101 ILE A N 1
ATOM 666 C CA . ILE A 1 102 ? 16.946 11.260 36.257 1.00 46.53 101 ILE A CA 1
ATOM 667 C C . ILE A 1 102 ? 16.948 12.779 36.274 1.00 46.84 101 ILE A C 1
ATOM 668 O O . ILE A 1 102 ? 15.938 13.446 35.986 1.00 53.34 101 ILE A O 1
ATOM 673 N N . LEU A 1 103 ? 18.093 13.324 36.614 1.00 46.16 102 LEU A N 1
ATOM 674 C CA . LEU A 1 103 ? 18.351 14.740 36.498 1.00 49.41 102 LEU A CA 1
ATOM 675 C C . LEU A 1 103 ? 18.103 15.318 35.098 1.00 45.25 102 LEU A C 1
ATOM 676 O O . LEU A 1 103 ? 17.355 16.274 34.949 1.00 46.01 102 LEU A O 1
ATOM 681 N N . PHE A 1 104 ? 18.690 14.717 34.082 1.00 44.94 103 PHE A N 1
ATOM 682 C CA . PHE A 1 104 ? 18.569 15.260 32.772 1.00 43.63 103 PHE A CA 1
ATOM 683 C C . PHE A 1 104 ? 17.113 15.294 32.357 1.00 45.89 103 PHE A C 1
ATOM 684 O O . PHE A 1 104 ? 16.668 16.289 31.830 1.00 43.98 103 PHE A O 1
ATOM 692 N N . LEU A 1 105 ? 16.367 14.208 32.588 1.00 46.86 104 LEU A N 1
ATOM 693 C CA . LEU A 1 105 ? 14.969 14.141 32.145 1.00 45.76 104 LEU A CA 1
ATOM 694 C C . LEU A 1 105 ? 14.053 15.146 32.886 1.00 45.47 104 LEU A C 1
ATOM 695 O O . LEU A 1 105 ? 13.167 15.768 32.286 1.00 46.65 104 LEU A O 1
ATOM 700 N N . THR A 1 106 ? 14.354 15.362 34.166 1.00 44.20 105 THR A N 1
ATOM 701 C CA . THR A 1 106 ? 13.684 16.346 35.008 1.00 43.91 105 THR A CA 1
ATOM 702 C C . THR A 1 106 ? 13.930 17.741 34.498 1.00 45.85 105 THR A C 1
ATOM 703 O O . THR A 1 106 ? 12.980 18.550 34.407 1.00 48.72 105 THR A O 1
ATOM 707 N N . LEU A 1 107 ? 15.187 18.072 34.199 1.00 45.38 106 LEU A N 1
ATOM 708 C CA . LEU A 1 107 ? 15.507 19.448 33.717 1.00 45.74 106 LEU A CA 1
ATOM 709 C C . LEU A 1 107 ? 14.954 19.729 32.305 1.00 45.98 106 LEU A C 1
ATOM 710 O O . LEU A 1 107 ? 14.379 20.803 32.074 1.00 45.91 106 LEU A O 1
ATOM 715 N N . ALA A 1 108 ? 15.054 18.742 31.406 1.00 42.92 107 ALA A N 1
ATOM 716 C CA . ALA A 1 108 ? 14.389 18.812 30.074 1.00 45.06 107 ALA A CA 1
ATOM 717 C C . ALA A 1 108 ? 12.881 18.995 30.130 1.00 47.18 107 ALA A C 1
ATOM 718 O O . ALA A 1 108 ? 12.311 19.663 29.269 1.00 52.14 107 ALA A O 1
ATOM 720 N N . SER A 1 109 ? 12.225 18.350 31.098 1.00 49.12 108 SER A N 1
ATOM 721 C CA . SER A 1 109 ? 10.781 18.492 31.299 1.00 47.52 108 SER A CA 1
ATOM 722 C C . SER A 1 109 ? 10.391 19.882 31.771 1.00 47.84 108 SER A C 1
ATOM 723 O O . SER A 1 109 ? 9.414 20.480 31.264 1.00 46.84 108 SER A O 1
ATOM 726 N N . ILE A 1 110 ? 11.153 20.395 32.744 1.00 44.97 109 ILE A N 1
ATOM 727 C CA . ILE A 1 110 ? 10.969 21.760 33.229 1.00 42.54 109 ILE A CA 1
ATOM 728 C C . ILE A 1 110 ? 11.152 22.728 32.070 1.00 43.35 109 ILE A C 1
ATOM 729 O O . ILE A 1 110 ? 10.329 23.623 31.875 1.00 43.07 109 ILE A O 1
ATOM 734 N N . TYR A 1 111 ? 12.229 22.548 31.301 1.00 43.64 110 TYR A N 1
ATOM 735 C CA . TYR A 1 111 ? 12.458 23.338 30.068 1.00 43.39 110 TYR A CA 1
ATOM 736 C C . TYR A 1 111 ? 11.298 23.170 29.059 1.00 42.97 110 TYR A C 1
ATOM 737 O O . TYR A 1 111 ? 10.702 24.160 28.588 1.00 43.59 110 TYR A O 1
ATOM 746 N N . ALA A 1 112 ? 10.934 21.930 28.750 1.00 43.93 111 ALA A N 1
ATOM 747 C CA . ALA A 1 112 ? 9.757 21.660 27.851 1.00 45.25 111 ALA A CA 1
ATOM 748 C C . ALA A 1 112 ? 8.436 22.351 28.255 1.00 45.27 111 ALA A C 1
ATOM 749 O O . ALA A 1 112 ? 7.708 22.913 27.422 1.00 44.87 111 ALA A O 1
ATOM 751 N N . TYR A 1 113 ? 8.120 22.275 29.545 1.00 45.74 112 TYR A N 1
ATOM 752 C CA . TYR A 1 113 ? 7.011 23.030 30.143 1.00 42.78 112 TYR A CA 1
ATOM 753 C C . TYR A 1 113 ? 7.091 24.508 29.796 1.00 41.69 112 TYR A C 1
ATOM 754 O O . TYR A 1 113 ? 6.112 25.108 29.339 1.00 41.37 112 TYR A O 1
ATOM 763 N N . GLN A 1 114 ? 8.259 25.097 30.005 1.00 42.71 113 GLN A N 1
ATOM 764 C CA . GLN A 1 114 ? 8.428 26.548 29.848 1.00 41.57 113 GLN A CA 1
ATOM 765 C C . GLN A 1 114 ? 8.355 27.014 28.397 1.00 42.50 113 GLN A C 1
ATOM 766 O O . GLN A 1 114 ? 8.000 28.157 28.122 1.00 45.50 113 GLN A O 1
ATOM 772 N N . VAL A 1 115 ? 8.718 26.154 27.462 1.00 46.61 114 VAL A N 1
ATOM 773 C CA . VAL A 1 115 ? 8.684 26.518 26.016 1.00 45.89 114 VAL A CA 1
ATOM 774 C C . VAL A 1 115 ? 7.516 25.878 25.290 1.00 44.61 114 VAL A C 1
ATOM 775 O O . VAL A 1 115 ? 7.432 25.980 24.079 1.00 45.51 114 VAL A O 1
ATOM 779 N N . GLY A 1 116 ? 6.629 25.214 26.030 1.00 45.24 115 GLY A N 1
ATOM 780 C CA . GLY A 1 116 ? 5.413 24.644 25.455 1.00 43.98 115 GLY A CA 1
ATOM 781 C C . GLY A 1 116 ? 5.682 23.405 24.613 1.00 45.72 115 GLY A C 1
ATOM 782 O O . GLY A 1 116 ? 5.101 23.224 23.561 1.00 46.52 115 GLY A O 1
ATOM 783 N N . ALA A 1 117 ? 6.581 22.543 25.058 1.00 46.87 116 ALA A N 1
ATOM 784 C CA . ALA A 1 117 ? 6.891 21.349 24.287 1.00 46.55 116 ALA A CA 1
ATOM 785 C C . ALA A 1 117 ? 6.079 20.186 24.836 1.00 48.75 116 ALA A C 1
ATOM 786 O O . ALA A 1 117 ? 6.023 19.984 26.048 1.00 50.21 116 ALA A O 1
ATOM 788 N N . GLU A 1 118 ? 5.465 19.418 23.937 1.00 50.06 117 GLU A N 1
ATOM 789 C CA . GLU A 1 118 ? 4.693 18.231 24.316 1.00 51.50 117 GLU A CA 1
ATOM 790 C C . GLU A 1 118 ? 5.540 16.940 24.506 1.00 49.63 117 GLU A C 1
ATOM 791 O O . GLU A 1 118 ? 5.064 15.919 25.031 1.00 47.59 117 GLU A O 1
ATOM 797 N N . ALA A 1 119 ? 6.796 16.992 24.095 1.00 50.96 118 ALA A N 1
ATOM 798 C CA . ALA A 1 119 ? 7.665 15.818 24.154 1.00 49.82 118 ALA A CA 1
ATOM 799 C C . ALA A 1 119 ? 9.096 16.201 24.439 1.00 49.90 118 ALA A C 1
ATOM 800 O O . ALA A 1 119 ? 9.577 17.205 23.947 1.00 50.25 118 ALA A O 1
ATOM 802 N N . VAL A 1 120 ? 9.730 15.400 25.297 1.00 50.40 119 VAL A N 1
ATOM 803 C CA . VAL A 1 120 ? 11.154 15.378 25.478 1.00 50.15 119 VAL A CA 1
ATOM 804 C C . VAL A 1 120 ? 11.711 14.126 24.788 1.00 49.44 119 VAL A C 1
ATOM 805 O O . VAL A 1 120 ? 11.239 13.026 25.024 1.00 44.52 119 VAL A O 1
ATOM 809 N N . ILE A 1 121 ? 12.713 14.309 23.935 1.00 49.78 120 ILE A N 1
ATOM 810 C CA . ILE A 1 121 ? 13.272 13.197 23.175 1.00 50.25 120 ILE A CA 1
ATOM 811 C C . ILE A 1 121 ? 14.680 12.906 23.638 1.00 50.04 120 ILE A C 1
ATOM 812 O O . ILE A 1 121 ? 15.504 13.818 23.726 1.00 47.12 120 ILE A O 1
ATOM 817 N N . THR A 1 122 ? 14.944 11.644 23.962 1.00 50.01 121 THR A N 1
ATOM 818 C CA . THR A 1 122 ? 16.237 11.265 24.454 1.00 52.53 121 THR A CA 1
ATOM 819 C C . THR A 1 122 ? 16.767 10.012 23.748 1.00 52.55 121 THR A C 1
ATOM 820 O O . THR A 1 122 ? 16.029 9.113 23.437 1.00 53.34 121 THR A O 1
ATOM 824 N N . GLY A 1 123 ? 18.075 9.984 23.531 1.00 53.11 122 GLY A N 1
ATOM 825 C CA . GLY A 1 123 ? 18.740 8.909 22.807 1.00 54.97 122 GLY A CA 1
ATOM 826 C C . GLY A 1 123 ? 19.193 7.738 23.646 1.00 55.71 122 GLY A C 1
ATOM 827 O O . GLY A 1 123 ? 19.876 6.860 23.121 1.00 55.76 122 GLY A O 1
ATOM 828 N N . VAL A 1 124 ? 18.780 7.680 24.916 1.00 53.64 123 VAL A N 1
ATOM 829 C CA . VAL A 1 124 ? 19.089 6.513 25.745 1.00 56.11 123 VAL A CA 1
ATOM 830 C C . VAL A 1 124 ? 18.543 5.168 25.208 1.00 57.25 123 VAL A C 1
ATOM 831 O O . VAL A 1 124 ? 17.608 5.144 24.402 1.00 59.44 123 VAL A O 1
ATOM 835 N N . CYS A 1 125 ? 19.195 4.072 25.630 1.00 54.92 124 CYS A N 1
ATOM 836 C CA . CYS A 1 125 ? 18.869 2.712 25.202 1.00 53.78 124 CYS A CA 1
ATOM 837 C C . CYS A 1 125 ? 19.311 1.616 26.176 1.00 52.76 124 CYS A C 1
ATOM 838 O O . CYS A 1 125 ? 20.171 1.808 27.029 1.00 49.74 124 CYS A O 1
ATOM 841 N N . GLU A 1 126 ? 18.719 0.449 26.002 1.00 53.64 125 GLU A N 1
ATOM 842 C CA . GLU A 1 126 ? 19.060 -0.719 26.790 1.00 56.65 125 GLU A CA 1
ATOM 843 C C . GLU A 1 126 ? 19.959 -1.672 26.013 1.00 57.06 125 GLU A C 1
ATOM 844 O O . GLU A 1 126 ? 20.221 -2.759 26.474 1.00 60.98 125 GLU A O 1
ATOM 850 N N . THR A 1 127 ? 20.454 -1.287 24.849 1.00 55.81 126 THR A N 1
ATOM 851 C CA . THR A 1 127 ? 21.172 -2.270 24.045 1.00 55.49 126 THR A CA 1
ATOM 852 C C . THR A 1 127 ? 22.703 -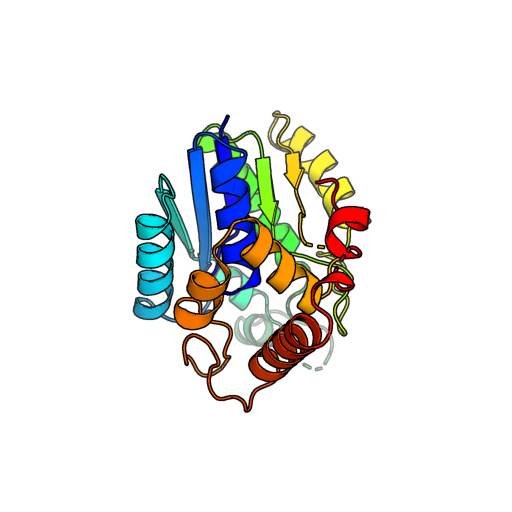2.176 24.110 1.00 54.39 126 THR A C 1
ATOM 853 O O . THR A 1 127 ? 23.388 -2.940 23.419 1.00 54.08 126 THR A O 1
ATOM 857 N N . ASP A 1 128 ? 23.236 -1.301 24.960 1.00 52.04 127 ASP A N 1
ATOM 858 C CA . ASP A 1 128 ? 24.682 -1.239 25.124 1.00 55.46 127 ASP A CA 1
ATOM 859 C C . ASP A 1 128 ? 25.282 -2.261 26.116 1.00 54.46 127 ASP A C 1
ATOM 860 O O . ASP A 1 128 ? 24.580 -2.840 26.957 1.00 52.54 127 ASP A O 1
ATOM 865 N N . PHE A 1 129 ? 26.584 -2.497 25.960 1.00 51.69 128 PHE A N 1
ATOM 866 C CA . PHE A 1 129 ? 27.337 -3.370 26.836 1.00 51.88 128 PHE A CA 1
ATOM 867 C C . PHE A 1 129 ? 27.060 -3.079 28.306 1.00 50.26 128 PHE A C 1
ATOM 868 O O . PHE A 1 129 ? 26.948 -4.008 29.123 1.00 49.69 128 PHE A O 1
ATOM 876 N N . SER A 1 130 ? 27.006 -1.789 28.624 1.00 44.46 129 SER A N 1
ATOM 877 C CA . SER A 1 130 ? 26.723 -1.308 29.948 1.00 45.90 129 SER A CA 1
ATOM 878 C C . SER A 1 130 ? 25.280 -0.913 29.927 1.00 47.49 129 SER A C 1
ATOM 879 O O . SER A 1 130 ? 24.895 -0.164 29.015 1.00 45.16 129 SER A O 1
ATOM 882 N N . GLY A 1 131 ? 24.501 -1.413 30.915 1.00 44.16 130 GLY A N 1
ATOM 883 C CA . GLY A 1 131 ? 23.076 -1.115 31.048 1.00 38.91 130 GLY A CA 1
ATOM 884 C C . GLY A 1 131 ? 22.722 -0.313 32.291 1.00 41.15 130 GLY A C 1
ATOM 885 O O . GLY A 1 131 ? 22.579 -0.857 33.410 1.00 44.67 130 GLY A O 1
ATOM 886 N N . TYR A 1 132 ? 22.584 0.981 32.080 1.00 42.39 131 TYR A N 1
ATOM 887 C CA . TYR A 1 132 ? 22.388 1.971 33.117 1.00 45.62 131 TYR A CA 1
ATOM 888 C C . TYR A 1 132 ? 20.932 1.915 33.479 1.00 46.81 131 TYR A C 1
ATOM 889 O O . TYR A 1 132 ? 20.079 1.855 32.600 1.00 49.71 131 TYR A O 1
ATOM 898 N N . PRO A 1 133 ? 20.639 1.850 34.768 1.00 44.22 132 PRO A N 1
ATOM 899 C CA . PRO A 1 133 ? 19.251 1.647 35.134 1.00 46.10 132 PRO A CA 1
ATOM 900 C C . PRO A 1 133 ? 18.407 2.917 34.970 1.00 46.86 132 PRO A C 1
ATOM 901 O O . PRO A 1 133 ? 17.194 2.825 34.788 1.00 46.68 132 PRO A O 1
ATOM 905 N N . ASP A 1 134 ? 19.039 4.087 34.982 1.00 48.49 133 ASP A N 1
ATOM 906 C CA . ASP A 1 134 ? 18.345 5.348 34.620 1.00 49.41 133 ASP A CA 1
ATOM 907 C C . ASP A 1 134 ? 18.171 5.532 33.102 1.00 49.68 133 ASP A C 1
ATOM 908 O O . ASP A 1 134 ? 17.746 6.609 32.657 1.00 51.12 133 ASP A O 1
ATOM 913 N N . CYS A 1 135 ? 18.451 4.483 32.333 1.00 49.41 134 CYS A N 1
ATOM 914 C CA . CYS A 1 135 ? 18.258 4.464 30.873 1.00 50.05 134 CYS A CA 1
ATOM 915 C C . CYS A 1 135 ? 17.372 3.333 30.409 1.00 50.19 134 CYS A C 1
ATOM 916 O O . CYS A 1 135 ? 17.310 3.066 29.207 1.00 48.10 134 CYS A O 1
ATOM 919 N N . ARG A 1 136 ? 16.746 2.641 31.352 1.00 50.97 135 ARG A N 1
ATOM 920 C CA . ARG A 1 136 ? 15.871 1.518 31.013 1.00 55.02 135 ARG A CA 1
ATOM 921 C C . ARG A 1 136 ? 14.478 2.011 30.609 1.00 51.25 135 ARG A C 1
ATOM 922 O O . ARG A 1 136 ? 14.026 3.007 31.134 1.00 50.10 135 ARG A O 1
ATOM 930 N N . ASP A 1 137 ? 13.854 1.343 29.637 1.00 50.14 136 ASP A N 1
ATOM 931 C CA . ASP A 1 137 ? 12.474 1.664 29.221 1.00 52.62 136 ASP A CA 1
ATOM 932 C C . ASP A 1 137 ? 11.518 1.737 30.407 1.00 53.78 136 ASP A C 1
ATOM 933 O O . ASP A 1 137 ? 10.748 2.690 30.558 1.00 54.71 136 ASP A O 1
ATOM 938 N N . GLU A 1 138 ? 11.583 0.733 31.267 1.00 54.56 137 GLU A N 1
ATOM 939 C CA . GLU A 1 138 ? 10.732 0.711 32.460 1.00 55.89 137 GLU A CA 1
ATOM 940 C C . GLU A 1 138 ? 10.933 1.927 33.353 1.00 52.22 137 GLU A C 1
ATOM 941 O O . GLU A 1 138 ? 9.973 2.532 33.821 1.00 52.64 137 GLU A O 1
ATOM 947 N N . PHE A 1 139 ? 12.189 2.275 33.621 1.00 51.24 138 PHE A N 1
ATOM 948 C CA . PHE A 1 139 ? 12.513 3.522 34.319 1.00 48.45 138 PHE A CA 1
ATOM 949 C C . PHE A 1 139 ? 11.928 4.806 33.672 1.00 47.49 138 PHE A C 1
ATOM 950 O O . PHE A 1 139 ? 11.324 5.665 34.337 1.00 47.35 138 PHE A O 1
ATOM 958 N N . VAL A 1 140 ? 12.124 4.958 32.381 1.00 46.94 139 VAL A N 1
ATOM 959 C CA . VAL A 1 140 ? 11.708 6.201 31.698 1.00 49.62 139 VAL A CA 1
ATOM 960 C C . VAL A 1 140 ? 10.200 6.405 31.775 1.00 47.26 139 VAL A C 1
ATOM 961 O O . VAL A 1 140 ? 9.729 7.495 32.000 1.00 48.19 139 VAL A O 1
ATOM 965 N N . LYS A 1 141 ? 9.455 5.334 31.551 1.00 48.26 140 LYS A N 1
ATOM 966 C CA . LYS A 1 141 ? 8.003 5.329 31.751 1.00 47.51 140 LYS A CA 1
ATOM 967 C C . LYS A 1 141 ? 7.590 5.652 33.183 1.00 47.82 140 LYS A C 1
ATOM 968 O O . LYS A 1 141 ? 6.684 6.486 33.396 1.00 50.41 140 LYS A O 1
ATOM 974 N N . ALA A 1 142 ? 8.239 5.013 34.160 1.00 43.25 141 ALA A N 1
ATOM 975 C CA . ALA A 1 142 ? 7.976 5.313 35.560 1.00 44.00 141 ALA A CA 1
ATOM 976 C C . ALA A 1 142 ? 8.224 6.802 35.886 1.00 45.69 141 ALA A C 1
ATOM 977 O O . ALA A 1 142 ? 7.402 7.462 36.512 1.00 48.43 141 ALA A O 1
ATOM 979 N N . LEU A 1 143 ? 9.371 7.318 35.491 1.00 47.20 142 LEU A N 1
ATOM 980 C CA . LEU A 1 143 ? 9.659 8.730 35.671 1.00 49.44 142 LEU A CA 1
ATOM 981 C C . LEU A 1 143 ? 8.677 9.620 34.922 1.00 48.64 142 LEU A C 1
ATOM 982 O O . LEU A 1 143 ? 8.261 10.658 35.447 1.00 49.18 142 LEU A O 1
ATOM 987 N N . ASN A 1 144 ? 8.333 9.266 33.685 1.00 48.86 143 ASN A N 1
ATOM 988 C CA . ASN A 1 144 ? 7.393 10.106 32.910 1.00 47.21 143 ASN A CA 1
ATOM 989 C C . ASN A 1 144 ? 6.131 10.302 33.726 1.00 45.91 143 ASN A C 1
ATOM 990 O O . ASN A 1 144 ? 5.624 11.416 33.886 1.00 45.39 143 ASN A O 1
ATOM 995 N N . GLN A 1 145 ? 5.640 9.206 34.272 1.00 44.50 144 GLN A N 1
ATOM 996 C CA . GLN A 1 145 ? 4.426 9.226 35.061 1.00 49.50 144 GLN A CA 1
ATOM 997 C C . GLN A 1 145 ? 4.493 10.117 36.275 1.00 47.30 144 GLN A C 1
ATOM 998 O O . GLN A 1 145 ? 3.555 10.822 36.554 1.00 50.19 144 GLN A O 1
ATOM 1004 N N . ALA A 1 146 ? 5.625 10.122 36.962 1.00 50.30 145 ALA A N 1
ATOM 1005 C CA . ALA A 1 146 ? 5.876 10.998 38.117 1.00 47.41 145 ALA A CA 1
ATOM 1006 C C . ALA A 1 146 ? 5.993 12.468 37.725 1.00 50.76 145 ALA A C 1
ATOM 1007 O O . ALA A 1 146 ? 5.416 13.369 38.401 1.00 52.47 145 ALA A O 1
ATOM 1009 N N . ILE A 1 147 ? 6.716 12.733 36.638 1.00 47.21 146 ILE A N 1
ATOM 1010 C CA . ILE A 1 147 ? 6.949 14.115 36.241 1.00 49.90 146 ILE A CA 1
ATOM 1011 C C . ILE A 1 147 ? 5.650 14.759 35.783 1.00 50.55 146 ILE A C 1
ATOM 1012 O O . ILE A 1 147 ? 5.364 15.910 36.138 1.00 51.84 146 ILE A O 1
ATOM 1017 N N . VAL A 1 148 ? 4.845 14.013 35.028 1.00 49.24 147 VAL A N 1
ATOM 1018 C CA . VAL A 1 148 ? 3.533 14.503 34.615 1.00 47.02 147 VAL A CA 1
ATOM 1019 C C . VAL A 1 148 ? 2.715 15.018 35.814 1.00 46.99 147 VAL A C 1
ATOM 1020 O O . VAL A 1 148 ? 2.102 16.103 35.764 1.00 46.84 147 VAL A O 1
ATOM 1024 N N . LEU A 1 149 ? 2.714 14.249 36.889 1.00 46.73 148 LEU A N 1
ATOM 1025 C CA . LEU A 1 149 ? 2.106 14.704 38.134 1.00 47.82 148 LEU A CA 1
ATOM 1026 C C . LEU A 1 149 ? 2.799 15.932 38.751 1.00 48.09 148 LEU A C 1
ATOM 1027 O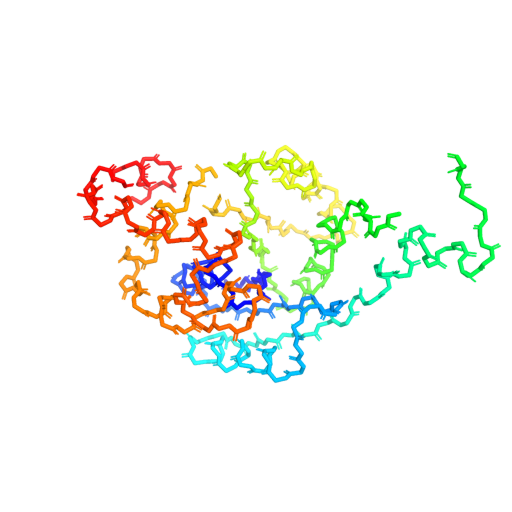 O . LEU A 1 149 ? 2.146 16.855 39.231 1.00 46.86 148 LEU A O 1
ATOM 1032 N N . GLY A 1 150 ? 4.118 15.969 38.746 1.00 46.94 149 GLY A N 1
ATOM 1033 C CA . GLY A 1 150 ? 4.790 17.046 39.470 1.00 46.54 149 GLY A CA 1
ATOM 1034 C C . GLY A 1 150 ? 4.802 18.368 38.757 1.00 45.63 149 GLY A C 1
ATOM 1035 O O . GLY A 1 150 ? 4.861 19.418 39.383 1.00 44.12 149 GLY A O 1
ATOM 1036 N N . ILE A 1 151 ? 4.791 18.326 37.439 1.00 45.68 150 ILE A N 1
ATOM 1037 C CA . ILE A 1 151 ? 4.760 19.559 36.657 1.00 48.16 150 ILE A CA 1
ATOM 1038 C C . ILE A 1 151 ? 3.351 19.948 36.217 1.00 49.72 150 ILE A C 1
ATOM 1039 O O . ILE A 1 151 ? 3.172 21.032 35.656 1.00 51.44 150 ILE A O 1
ATOM 1044 N N . ALA A 1 152 ? 2.358 19.086 36.493 1.00 50.23 151 ALA A N 1
ATOM 1045 C CA . ALA A 1 152 ? 0.942 19.324 36.101 1.00 47.73 151 ALA A CA 1
ATOM 1046 C C . ALA A 1 152 ? 0.787 19.579 34.568 1.00 43.92 151 ALA A C 1
ATOM 1047 O O . ALA A 1 152 ? 0.167 20.531 34.122 1.00 44.67 151 ALA A O 1
ATOM 1049 N N . ARG A 1 153 ? 1.393 18.708 33.779 1.00 44.27 152 ARG A N 1
ATOM 1050 C CA . ARG A 1 153 ? 1.226 18.739 32.349 1.00 45.73 152 ARG A CA 1
ATOM 1051 C C . ARG A 1 153 ? 1.711 17.446 31.723 1.00 46.69 152 ARG A C 1
ATOM 1052 O O . ARG A 1 153 ? 2.687 16.840 32.205 1.00 48.21 152 ARG A O 1
ATOM 1060 N N . ASP A 1 154 ? 1.018 17.020 30.664 1.00 46.76 153 ASP A N 1
ATOM 1061 C CA . ASP A 1 154 ? 1.282 15.728 30.001 1.00 52.40 153 ASP A CA 1
ATOM 1062 C C . ASP A 1 154 ? 2.308 15.965 28.948 1.00 49.45 153 ASP A C 1
ATOM 1063 O O . ASP A 1 154 ? 2.003 16.379 27.878 1.00 55.25 153 ASP A O 1
ATOM 1068 N N . ILE A 1 155 ? 3.538 15.719 29.308 1.00 52.36 154 ILE A N 1
ATOM 1069 C CA . ILE A 1 155 ? 4.653 15.725 28.414 1.00 54.43 154 ILE A CA 1
ATOM 1070 C C . ILE A 1 155 ? 5.010 14.256 28.218 1.00 53.17 154 ILE A C 1
ATOM 1071 O O . ILE A 1 155 ? 4.970 13.490 29.185 1.00 55.23 154 ILE A O 1
ATOM 1076 N N . ARG A 1 156 ? 5.303 13.859 26.976 1.00 51.47 155 ARG A N 1
ATOM 1077 C CA . ARG A 1 156 ? 5.762 12.500 26.667 1.00 52.23 155 ARG A CA 1
ATOM 1078 C C . ARG A 1 156 ? 7.267 12.461 26.692 1.00 50.14 155 ARG A C 1
ATOM 1079 O O . ARG A 1 156 ? 7.906 13.457 26.383 1.00 47.84 155 ARG A O 1
ATOM 1087 N N . PHE A 1 157 ? 7.815 11.312 27.088 1.00 50.34 156 PHE A N 1
ATOM 1088 C CA . PHE A 1 157 ? 9.224 10.995 26.953 1.00 48.65 156 PHE A CA 1
ATOM 1089 C C . PHE A 1 157 ? 9.306 10.016 25.803 1.00 47.56 156 PHE A C 1
ATOM 1090 O O . PHE A 1 157 ? 8.648 9.009 25.816 1.00 47.51 156 PHE A O 1
ATOM 1098 N N . GLU A 1 158 ? 10.086 10.341 24.791 1.00 49.97 157 GLU A N 1
ATOM 1099 C CA . GLU A 1 158 ? 10.296 9.464 23.634 1.00 52.34 157 GLU A CA 1
ATOM 1100 C C . GLU A 1 158 ? 11.749 9.007 23.553 1.00 49.09 157 GLU A C 1
ATOM 1101 O O . GLU A 1 158 ? 12.681 9.763 23.776 1.00 47.58 157 GLU A O 1
ATOM 1107 N N . THR A 1 159 ? 11.922 7.741 23.254 1.00 48.52 158 THR A N 1
ATOM 1108 C CA . THR A 1 159 ? 13.195 7.123 23.251 1.00 49.18 158 THR A CA 1
ATOM 1109 C C . THR A 1 159 ? 13.292 6.332 21.972 1.00 49.46 158 THR A C 1
ATOM 1110 O O . THR A 1 159 ? 13.182 5.104 21.979 1.00 49.19 158 THR A O 1
ATOM 1114 N N . PRO A 1 160 ? 13.495 7.036 20.852 1.00 51.04 159 PRO A N 1
ATOM 1115 C CA . PRO A 1 160 ? 13.560 6.423 19.503 1.00 47.13 159 PRO A CA 1
ATOM 1116 C C . PRO A 1 160 ? 14.664 5.372 19.336 1.00 46.12 159 PRO A C 1
ATOM 1117 O O . PRO A 1 160 ? 14.551 4.442 18.516 1.00 47.99 159 PRO A O 1
ATOM 1121 N N . LEU A 1 161 ? 15.727 5.509 20.117 1.00 47.67 160 LEU A N 1
ATOM 1122 C CA . LEU A 1 161 ? 16.854 4.578 20.061 1.00 47.71 160 LEU A CA 1
ATOM 1123 C C . LEU A 1 161 ? 16.844 3.474 21.144 1.00 48.44 160 LEU A C 1
ATOM 1124 O O . LEU A 1 161 ? 17.810 2.699 21.246 1.00 49.45 160 LEU A O 1
ATOM 1137 N N . TRP A 1 163 ? 15.628 0.471 21.571 1.00 50.06 162 TRP A N 1
ATOM 1138 C CA . TRP A 1 163 ? 15.811 -0.924 21.212 1.00 51.34 162 TRP A CA 1
ATOM 1139 C C . TRP A 1 163 ? 16.735 -1.108 20.002 1.00 51.52 162 TRP A C 1
ATOM 1140 O O . TRP A 1 163 ? 16.750 -2.188 19.389 1.00 49.66 162 TRP A O 1
ATOM 1151 N N . LEU A 1 164 ? 17.530 -0.077 19.685 1.00 51.84 163 LEU A N 1
ATOM 1152 C CA . LEU A 1 164 ? 18.367 -0.097 18.487 1.00 51.16 163 LEU A CA 1
ATOM 1153 C C . LEU A 1 164 ? 19.835 -0.362 18.812 1.00 50.81 163 LEU A C 1
ATOM 1154 O O . LEU A 1 164 ? 20.338 0.076 19.828 1.00 53.04 163 LEU A O 1
ATOM 1159 N N . ASN A 1 165 ? 20.521 -1.081 17.938 1.00 53.24 164 ASN A N 1
ATOM 1160 C CA . ASN A 1 165 ? 21.972 -1.162 18.013 1.00 52.07 164 ASN A CA 1
ATOM 1161 C C . ASN A 1 165 ? 22.559 -0.054 17.141 1.00 49.94 164 ASN A C 1
ATOM 1162 O O . ASN A 1 165 ? 21.834 0.705 16.501 1.00 47.80 164 ASN A O 1
ATOM 1167 N N . LYS A 1 166 ? 23.871 0.086 17.153 1.00 49.87 165 LYS A N 1
ATOM 1168 C CA . LYS A 1 166 ? 24.491 1.212 16.443 1.00 50.77 165 LYS A CA 1
ATOM 1169 C C . LYS A 1 166 ? 24.271 1.139 14.939 1.00 49.91 165 LYS A C 1
ATOM 1170 O O . LYS A 1 166 ? 24.127 2.171 14.291 1.00 47.56 165 LYS A O 1
ATOM 1176 N N . ALA A 1 167 ? 24.240 -0.085 14.399 1.00 49.56 166 ALA A N 1
ATOM 1177 C CA . ALA A 1 167 ? 24.046 -0.279 12.964 1.00 50.06 166 ALA A CA 1
ATOM 1178 C C . ALA A 1 167 ? 22.668 0.225 12.514 1.00 48.56 166 ALA A C 1
ATOM 1179 O O . ALA A 1 167 ? 22.538 0.876 11.480 1.00 49.36 166 ALA A O 1
ATOM 1181 N N . GLU A 1 168 ? 21.658 -0.084 13.310 1.00 46.75 167 GLU A N 1
ATOM 1182 C CA . GLU A 1 168 ? 20.299 0.401 13.092 1.00 49.22 167 GLU A CA 1
ATOM 1183 C C . GLU A 1 168 ? 20.142 1.933 13.251 1.00 49.09 167 GLU A C 1
ATOM 1184 O O . GLU A 1 168 ? 19.310 2.560 12.581 1.00 52.93 167 GLU A O 1
ATOM 1190 N N . THR A 1 169 ? 20.952 2.530 14.116 1.00 47.61 168 THR A N 1
ATOM 1191 C CA . THR A 1 169 ? 20.947 3.960 14.358 1.00 45.30 168 THR A CA 1
ATOM 1192 C C . THR A 1 169 ? 21.496 4.643 13.117 1.00 45.04 168 THR A C 1
ATOM 1193 O O . THR A 1 169 ? 20.991 5.678 12.690 1.00 41.67 168 THR A O 1
ATOM 1197 N N . TRP A 1 170 ? 22.529 4.038 12.529 1.00 44.98 169 TRP A N 1
ATOM 1198 C CA . TRP A 1 170 ? 23.049 4.514 11.248 1.00 46.76 169 TRP A CA 1
ATOM 1199 C C . TRP A 1 170 ? 22.008 4.377 10.152 1.00 46.60 169 TRP A C 1
ATOM 1200 O O . TRP A 1 170 ? 21.918 5.241 9.288 1.00 49.76 169 TRP A O 1
ATOM 1211 N N . ALA A 1 171 ? 21.234 3.289 10.185 1.00 45.21 170 ALA A N 1
ATOM 1212 C CA . ALA A 1 171 ? 20.184 3.080 9.186 1.00 46.89 170 ALA A CA 1
ATOM 1213 C C . ALA A 1 171 ? 19.136 4.181 9.268 1.00 46.80 170 ALA A C 1
ATOM 1214 O O . ALA A 1 171 ? 18.680 4.678 8.243 1.00 49.89 170 ALA A O 1
ATOM 1216 N N . LEU A 1 172 ? 18.749 4.529 10.491 1.00 46.23 171 LEU A N 1
ATOM 1217 C CA . LEU A 1 172 ? 17.760 5.568 10.761 1.00 49.07 171 LEU A CA 1
ATOM 1218 C C . LEU A 1 172 ? 18.197 6.924 10.208 1.00 50.16 171 LEU A C 1
ATOM 1219 O O . LEU A 1 172 ? 17.408 7.603 9.553 1.00 53.57 171 LEU A O 1
ATOM 1224 N N . ALA A 1 173 ? 19.453 7.310 10.440 1.00 50.32 172 ALA A N 1
ATOM 1225 C CA . ALA A 1 173 ? 20.001 8.516 9.815 1.00 47.97 172 ALA A CA 1
ATOM 1226 C C . ALA A 1 173 ? 19.829 8.438 8.302 1.00 47.10 172 ALA A C 1
ATOM 1227 O O . ALA A 1 173 ? 19.334 9.392 7.674 1.00 44.18 172 ALA A O 1
ATOM 1229 N N . ASP A 1 174 ? 20.260 7.310 7.730 1.00 47.43 173 ASP A N 1
ATOM 1230 C CA . ASP A 1 174 ? 20.111 7.033 6.285 1.00 47.90 173 ASP A CA 1
ATOM 1231 C C . ASP A 1 174 ? 18.649 7.080 5.757 1.00 49.50 173 ASP A C 1
ATOM 1232 O O . ASP A 1 174 ? 18.389 7.612 4.662 1.00 47.76 173 ASP A O 1
ATOM 1237 N N . TYR A 1 175 ? 17.712 6.553 6.549 1.00 49.10 174 TYR A N 1
ATOM 1238 C CA . TYR A 1 175 ? 16.277 6.637 6.244 1.00 50.27 174 TYR A CA 1
ATOM 1239 C C . TYR A 1 175 ? 15.827 8.079 6.016 1.00 50.00 174 TYR A C 1
ATOM 1240 O O . TYR A 1 175 ? 15.072 8.351 5.083 1.00 49.52 174 TYR A O 1
ATOM 1249 N N . TYR A 1 176 ? 16.305 9.004 6.845 1.00 49.83 175 TYR A N 1
ATOM 1250 C CA . TYR A 1 176 ? 16.003 10.436 6.651 1.00 50.93 175 TYR A CA 1
ATOM 1251 C C . TYR A 1 176 ? 16.954 11.152 5.697 1.00 50.99 175 TYR A C 1
ATOM 1252 O O . TYR A 1 176 ? 16.950 12.385 5.622 1.00 48.51 175 TYR A O 1
ATOM 1261 N N . GLN A 1 177 ? 17.731 10.351 4.963 1.00 52.23 176 GLN A N 1
ATOM 1262 C CA . GLN A 1 177 ? 18.647 10.800 3.905 1.00 53.64 176 GLN A CA 1
ATOM 1263 C C . GLN A 1 177 ? 19.778 11.682 4.426 1.00 51.85 176 GLN A C 1
ATOM 1264 O O . GLN A 1 177 ? 20.234 12.590 3.735 1.00 50.06 176 GLN A O 1
ATOM 1270 N N . GLN A 1 178 ? 20.263 11.385 5.628 1.00 50.46 177 GLN A N 1
ATOM 1271 C CA . GLN A 1 178 ? 21.271 12.251 6.225 1.00 51.39 177 GLN A CA 1
ATOM 1272 C C . GLN A 1 178 ? 22.442 11.550 6.878 1.00 49.80 177 GLN A C 1
ATOM 1273 O O . GLN A 1 178 ? 23.069 12.082 7.785 1.00 50.13 177 GLN A O 1
ATOM 1279 N N . LEU A 1 179 ? 22.756 10.362 6.377 1.00 46.76 178 LEU A N 1
ATOM 1280 C CA . LEU A 1 179 ? 23.841 9.582 6.920 1.00 45.13 178 LEU A CA 1
ATOM 1281 C C . LEU A 1 179 ? 25.171 10.375 6.901 1.00 44.77 178 LEU A C 1
ATOM 1282 O O . LEU A 1 179 ? 25.900 10.415 7.891 1.00 44.13 178 LEU A O 1
ATOM 1287 N N . ASP A 1 180 ? 25.468 11.009 5.774 1.00 47.03 179 ASP A N 1
ATOM 1288 C CA . ASP A 1 180 ? 26.660 11.820 5.630 1.00 48.59 179 ASP A CA 1
ATOM 1289 C C . ASP A 1 180 ? 26.760 13.013 6.585 1.00 47.43 179 ASP A C 1
ATOM 1290 O O . ASP A 1 180 ? 27.855 13.333 7.023 1.00 49.12 179 ASP A O 1
ATOM 1295 N N . THR A 1 181 ? 25.646 13.655 6.912 1.00 45.74 180 THR A N 1
ATOM 1296 C CA . THR A 1 181 ? 25.638 14.688 7.944 1.00 46.88 180 THR A CA 1
ATOM 1297 C C . THR A 1 181 ? 26.114 14.190 9.314 1.00 47.32 180 THR A C 1
ATOM 1298 O O . THR A 1 181 ? 26.946 14.830 9.967 1.00 47.39 180 THR A O 1
ATOM 1302 N N . VAL A 1 182 ? 25.559 13.060 9.736 1.00 45.75 181 VAL A N 1
ATOM 1303 C CA . VAL A 1 182 ? 25.965 12.386 10.950 1.00 46.09 181 VAL A CA 1
ATOM 1304 C C . VAL A 1 182 ? 27.436 11.964 10.834 1.00 47.20 181 VAL A C 1
ATOM 1305 O O . VAL A 1 182 ? 28.263 12.229 11.714 1.00 48.99 181 VAL A O 1
ATOM 1309 N N . ARG A 1 183 ? 27.774 11.362 9.702 1.00 46.21 182 ARG A N 1
ATOM 1310 C CA . ARG A 1 183 ? 29.091 10.838 9.529 1.00 45.15 182 ARG A CA 1
ATOM 1311 C C . ARG A 1 183 ? 30.253 11.858 9.597 1.00 45.37 182 ARG A C 1
ATOM 1312 O O . ARG A 1 183 ? 31.321 11.548 10.124 1.00 42.72 182 ARG A O 1
ATOM 1320 N N . TYR A 1 184 ? 30.072 13.031 9.001 1.00 42.93 183 TYR A N 1
ATOM 1321 C CA . TYR A 1 184 ? 31.127 13.997 8.928 1.00 41.42 183 TYR A CA 1
ATOM 1322 C C . TYR A 1 184 ? 31.097 15.012 10.072 1.00 44.11 183 TYR A C 1
ATOM 1323 O O . TYR A 1 184 ? 32.163 15.484 10.477 1.00 45.63 183 TYR A O 1
ATOM 1332 N N . HIS A 1 185 ? 29.888 15.342 10.562 1.00 44.17 184 HIS A N 1
ATOM 1333 C CA . HIS A 1 185 ? 29.627 16.571 11.305 1.00 43.69 184 HIS A CA 1
ATOM 1334 C C . HIS A 1 185 ? 29.219 16.378 12.753 1.00 43.65 184 HIS A C 1
ATOM 1335 O O . HIS A 1 185 ? 28.914 17.346 13.467 1.00 47.94 184 HIS A O 1
ATOM 1342 N N . THR A 1 186 ? 29.218 15.149 13.218 1.00 41.38 185 THR A N 1
ATOM 1343 C CA . THR A 1 186 ? 28.967 14.945 14.616 1.00 42.28 185 THR A CA 1
ATOM 1344 C C . THR A 1 186 ? 30.278 14.600 15.336 1.00 41.57 185 THR A C 1
ATOM 1345 O O . THR A 1 186 ? 31.300 14.339 14.704 1.00 41.13 185 THR A O 1
ATOM 1349 N N . LEU A 1 187 ? 30.224 14.617 16.663 1.00 42.48 186 LEU A N 1
ATOM 1350 C CA . LEU A 1 187 ? 31.376 14.345 17.515 1.00 42.29 186 LEU A CA 1
ATOM 1351 C C . LEU A 1 187 ? 31.044 13.240 18.489 1.00 43.79 186 LEU A C 1
ATOM 1352 O O . LEU A 1 187 ? 30.292 13.443 19.428 1.00 43.42 186 LEU A O 1
ATOM 1357 N N . THR A 1 188 ? 31.612 12.067 18.260 1.00 44.92 187 THR A N 1
ATOM 1358 C CA . THR A 1 188 ? 31.434 10.919 19.150 1.00 45.59 187 THR A CA 1
ATOM 1359 C C . THR A 1 188 ? 32.740 10.648 19.893 1.00 45.55 187 THR A C 1
ATOM 1360 O O . THR A 1 188 ? 32.743 10.235 21.026 1.00 47.02 187 THR A O 1
ATOM 1364 N N . CYS A 1 189 ? 33.853 10.901 19.214 1.00 44.63 188 CYS A N 1
ATOM 1365 C CA . CYS A 1 189 ? 35.160 10.531 19.667 1.00 42.28 188 CYS A CA 1
ATOM 1366 C C . CYS A 1 189 ? 35.503 11.129 21.033 1.00 43.79 188 CYS A C 1
ATOM 1367 O O . CYS A 1 189 ? 35.188 12.272 21.321 1.00 45.52 188 CYS A O 1
ATOM 1370 N N . TYR A 1 190 ? 36.171 10.353 21.875 1.00 42.43 189 TYR A N 1
ATOM 1371 C CA . TYR A 1 190 ? 36.447 10.841 23.191 1.00 44.76 189 TYR A CA 1
ATOM 1372 C C . TYR A 1 190 ? 37.567 11.862 23.089 1.00 41.17 189 TYR A C 1
ATOM 1373 O O . TYR A 1 190 ? 37.710 12.724 23.919 1.00 38.32 189 TYR A O 1
ATOM 1382 N N . ASN A 1 191 ? 38.365 11.750 22.045 1.00 41.16 190 ASN A N 1
ATOM 1383 C CA . ASN A 1 191 ? 39.480 12.625 21.842 1.00 38.22 190 ASN A CA 1
ATOM 1384 C C . ASN A 1 191 ? 39.208 13.912 20.991 1.00 36.18 190 ASN A C 1
ATOM 1385 O O . ASN A 1 191 ? 40.137 14.579 20.577 1.00 36.74 190 ASN A O 1
ATOM 1390 N N . GLY A 1 192 ? 37.947 14.239 20.730 1.00 35.17 191 GLY A N 1
ATOM 1391 C CA . GLY A 1 192 ? 37.572 15.501 20.106 1.00 37.48 191 GLY A CA 1
ATOM 1392 C C . GLY A 1 192 ? 37.637 15.565 18.583 1.00 39.38 191 GLY A C 1
ATOM 1393 O O . GLY A 1 192 ? 37.627 16.656 18.006 1.00 40.58 191 GLY A O 1
ATOM 1394 N N . ILE A 1 193 ? 37.709 14.399 17.943 1.00 38.96 192 ILE A N 1
ATOM 1395 C CA . ILE A 1 193 ? 37.898 14.292 16.510 1.00 36.46 192 ILE A CA 1
ATOM 1396 C C . ILE A 1 193 ? 36.522 14.013 15.941 1.00 35.18 192 ILE A C 1
ATOM 1397 O O . ILE A 1 193 ? 35.829 13.111 16.374 1.00 31.68 192 ILE A O 1
ATOM 1402 N N . LYS A 1 194 ? 36.091 14.888 15.038 1.00 37.25 193 LYS A N 1
ATOM 1403 C CA . LYS A 1 194 ? 34.738 14.853 14.502 1.00 41.24 193 LYS A CA 1
ATOM 1404 C C . LYS A 1 194 ? 34.609 13.649 13.573 1.00 37.44 193 LYS A C 1
ATOM 1405 O O . LYS A 1 194 ? 35.578 13.126 13.091 1.00 36.25 193 LYS A O 1
ATOM 1411 N N . GLY A 1 195 ? 33.400 13.210 13.318 1.00 39.20 194 GLY A N 1
ATOM 1412 C CA . GLY A 1 195 ? 33.211 12.201 12.325 1.00 37.75 194 GLY A CA 1
ATOM 1413 C C . GLY A 1 195 ? 33.712 10.868 12.813 1.00 36.66 194 GLY A C 1
ATOM 1414 O O . GLY A 1 195 ? 33.313 10.428 13.896 1.00 38.06 194 GLY A O 1
ATOM 1415 N N . ASP A 1 196 ? 34.553 10.245 11.986 1.00 33.30 195 ASP A N 1
ATOM 1416 C CA . ASP A 1 196 ? 35.140 8.928 12.236 1.00 35.46 195 ASP A CA 1
ATOM 1417 C C . ASP A 1 196 ? 36.210 8.970 13.340 1.00 40.18 195 ASP A C 1
ATOM 1418 O O . ASP A 1 196 ? 36.690 7.932 13.771 1.00 44.31 195 ASP A O 1
ATOM 1423 N N . GLY A 1 197 ? 36.652 10.154 13.755 1.00 39.11 196 GLY A N 1
ATOM 1424 C CA . GLY A 1 197 ? 37.350 10.280 15.005 1.00 36.66 196 GLY A CA 1
ATOM 1425 C C . GLY A 1 197 ? 38.730 9.724 14.955 1.00 35.08 196 GLY A C 1
ATOM 1426 O O . GLY A 1 197 ? 39.279 9.541 13.879 1.00 36.96 196 GLY A O 1
ATOM 1427 N N . CYS A 1 198 ? 39.309 9.503 16.133 1.00 34.45 197 CYS A N 1
ATOM 1428 C CA . CYS A 1 198 ? 40.638 8.924 16.229 1.00 37.80 197 CYS A CA 1
ATOM 1429 C C . CYS A 1 198 ? 40.694 7.465 15.775 1.00 37.78 197 CYS A C 1
ATOM 1430 O O . CYS A 1 198 ? 41.737 6.981 15.451 1.00 37.40 197 CYS A O 1
ATOM 1433 N N . GLY A 1 199 ? 39.564 6.783 15.739 1.00 42.66 198 GLY A N 1
ATOM 1434 C CA . GLY A 1 199 ? 39.546 5.366 15.445 1.00 45.34 198 GLY A CA 1
ATOM 1435 C C . GLY A 1 199 ? 40.106 4.516 16.581 1.00 48.99 198 GLY A C 1
ATOM 1436 O O . GLY A 1 199 ? 40.043 3.313 16.510 1.00 54.74 198 GLY A O 1
ATOM 1437 N N . GLN A 1 200 ? 40.616 5.128 17.645 1.00 49.07 199 GLN A N 1
ATOM 1438 C CA . GLN A 1 200 ? 41.290 4.404 18.710 1.00 48.64 199 GLN A CA 1
ATOM 1439 C C . GLN A 1 200 ? 40.636 4.490 20.074 1.00 47.75 199 GLN A C 1
ATOM 1440 O O . GLN A 1 200 ? 41.249 4.125 21.029 1.00 54.89 199 GLN A O 1
ATOM 1446 N N . CYS A 1 201 ? 39.428 4.992 20.210 1.00 46.56 200 CYS A N 1
ATOM 1447 C CA . CYS A 1 201 ? 38.800 5.010 21.514 1.00 45.69 200 CYS A CA 1
ATOM 1448 C C . CYS A 1 201 ? 37.529 4.156 21.462 1.00 46.63 200 CYS A C 1
ATOM 1449 O O . CYS A 1 201 ? 37.022 3.799 20.373 1.00 44.96 200 CYS A O 1
ATOM 1452 N N . ALA A 1 202 ? 37.010 3.867 22.658 1.00 45.63 201 ALA A N 1
ATOM 1453 C CA . ALA A 1 202 ? 35.858 2.988 22.825 1.00 46.13 201 ALA A CA 1
ATOM 1454 C C . ALA A 1 202 ? 34.714 3.446 21.971 1.00 43.58 201 ALA A C 1
ATOM 1455 O O . ALA A 1 202 ? 34.121 2.670 21.237 1.00 49.20 201 ALA A O 1
ATOM 1457 N N . ALA A 1 203 ? 34.421 4.727 22.070 1.00 43.84 202 ALA A N 1
ATOM 1458 C CA . ALA A 1 203 ? 33.271 5.309 21.385 1.00 43.52 202 ALA A CA 1
ATOM 1459 C C . ALA A 1 203 ? 33.419 5.294 19.845 1.00 42.84 202 ALA A C 1
ATOM 1460 O O . ALA A 1 203 ? 32.435 5.103 19.148 1.00 48.41 202 ALA A O 1
ATOM 1462 N N . CYS A 1 204 ? 34.636 5.514 19.349 1.00 43.73 203 CYS A N 1
ATOM 1463 C CA . CYS A 1 204 ? 34.985 5.365 17.923 1.00 45.11 203 CYS A CA 1
ATOM 1464 C C . CYS A 1 204 ? 34.775 3.939 17.445 1.00 45.19 203 CYS A C 1
ATOM 1465 O O . CYS A 1 204 ? 34.238 3.722 16.368 1.00 45.08 203 CYS A O 1
ATOM 1468 N N . HIS A 1 205 ? 35.174 2.978 18.265 1.00 47.27 204 HIS A N 1
ATOM 1469 C CA . HIS A 1 205 ? 35.018 1.562 17.908 1.00 49.23 204 HIS A CA 1
ATOM 1470 C C . HIS A 1 205 ? 33.569 1.195 17.762 1.00 47.00 204 HIS A C 1
ATOM 1471 O O . HIS A 1 205 ? 33.176 0.665 16.726 1.00 42.84 204 HIS A O 1
ATOM 1478 N N . LEU A 1 206 ? 32.777 1.536 18.772 1.00 47.34 205 LEU A N 1
ATOM 1479 C CA . LEU A 1 206 ? 31.351 1.221 18.758 1.00 50.43 205 LEU A CA 1
ATOM 1480 C C . LEU A 1 206 ? 30.670 1.744 17.494 1.00 50.06 205 LEU A C 1
ATOM 1481 O O . LEU A 1 206 ? 29.971 1.029 16.789 1.00 52.54 205 LEU A O 1
ATOM 1486 N N . ARG A 1 207 ? 30.870 3.031 17.253 1.00 50.83 206 ARG A N 1
ATOM 1487 C CA . ARG A 1 207 ? 30.306 3.746 16.121 1.00 48.73 206 ARG A CA 1
ATOM 1488 C C . ARG A 1 207 ? 30.756 3.193 14.746 1.00 48.44 206 ARG A C 1
ATOM 1489 O O . ARG A 1 207 ? 29.977 3.137 13.798 1.00 45.85 206 ARG A O 1
ATOM 1497 N N . ALA A 1 208 ? 32.021 2.804 14.658 1.00 50.23 207 ALA A N 1
ATOM 1498 C CA . ALA A 1 208 ? 32.619 2.332 13.405 1.00 48.67 207 ALA A CA 1
ATOM 1499 C C . ALA A 1 208 ? 32.217 0.902 13.128 1.00 47.23 207 ALA A C 1
ATOM 1500 O O . ALA A 1 208 ? 32.088 0.514 11.982 1.00 48.66 207 ALA A O 1
ATOM 1502 N N . ASN A 1 209 ? 32.048 0.111 14.177 1.00 49.98 208 ASN A N 1
ATOM 1503 C CA . ASN A 1 209 ? 31.510 -1.250 14.033 1.00 51.84 208 ASN A CA 1
ATOM 1504 C C . ASN A 1 209 ? 30.103 -1.182 13.439 1.00 50.88 208 ASN A C 1
ATOM 1505 O O . ASN A 1 209 ? 29.763 -1.894 12.469 1.00 55.42 208 ASN A O 1
ATOM 1510 N N . GLY A 1 210 ? 29.317 -0.293 14.021 1.00 47.85 209 GLY A N 1
ATOM 1511 C CA . GLY A 1 210 ? 27.958 -0.042 13.623 1.00 46.65 209 GLY A CA 1
ATOM 1512 C C . GLY A 1 210 ? 27.899 0.305 12.176 1.00 46.67 209 GLY A C 1
ATOM 1513 O O . GLY A 1 210 ? 27.168 -0.326 11.437 1.00 50.20 209 GLY A O 1
ATOM 1514 N N . LEU A 1 211 ? 28.690 1.296 11.773 1.00 48.62 210 LEU A N 1
ATOM 1515 C CA . LEU A 1 211 ? 28.710 1.771 10.387 1.00 49.86 210 LEU A CA 1
ATOM 1516 C C . LEU A 1 211 ? 29.103 0.675 9.439 1.00 49.75 210 LEU A C 1
ATOM 1517 O O . LEU A 1 211 ? 28.517 0.549 8.371 1.00 49.20 210 LEU A O 1
ATOM 1522 N N . ALA A 1 212 ? 30.101 -0.113 9.820 1.00 50.26 211 ALA A N 1
ATOM 1523 C CA . ALA A 1 212 ? 30.544 -1.206 8.963 1.00 51.99 211 ALA A CA 1
ATOM 1524 C C . ALA A 1 212 ? 29.509 -2.358 8.852 1.00 53.38 211 ALA A C 1
ATOM 1525 O O . ALA A 1 212 ? 29.361 -2.913 7.779 1.00 54.35 211 ALA A O 1
ATOM 1527 N N . GLN A 1 213 ? 28.775 -2.704 9.917 1.00 54.31 212 GLN A N 1
ATOM 1528 C CA . GLN A 1 213 ? 27.697 -3.698 9.772 1.00 54.38 212 GLN A CA 1
ATOM 1529 C C . GLN A 1 213 ? 26.648 -3.154 8.835 1.00 54.19 212 GLN A C 1
ATOM 1530 O O . GLN A 1 213 ? 26.151 -3.869 7.968 1.00 58.44 212 GLN A O 1
ATOM 1536 N N . TYR A 1 214 ? 26.303 -1.886 9.006 1.00 52.38 213 TYR A N 1
ATOM 1537 C CA . TYR A 1 214 ? 25.276 -1.293 8.181 1.00 52.33 213 TYR A CA 1
ATOM 1538 C C . TYR A 1 214 ? 25.669 -1.285 6.670 1.00 53.16 213 TYR A C 1
ATOM 1539 O O . TYR A 1 214 ? 24.804 -1.412 5.795 1.00 52.73 213 TYR A O 1
ATOM 1548 N N . GLN A 1 215 ? 26.953 -1.143 6.367 1.00 52.08 214 GLN A N 1
ATOM 1549 C CA . GLN A 1 215 ? 27.374 -1.035 4.980 1.00 56.26 214 GLN A CA 1
ATOM 1550 C C . GLN A 1 215 ? 27.429 -2.412 4.322 1.00 56.28 214 GLN A C 1
ATOM 1551 O O . GLN A 1 215 ? 27.065 -2.570 3.151 1.00 55.21 214 GLN A O 1
ATOM 1557 N N . LYS A 1 216 ? 27.886 -3.394 5.097 1.00 56.95 215 LYS A N 1
ATOM 1558 C CA . LYS A 1 216 ? 27.949 -4.780 4.663 1.00 56.15 215 LYS A CA 1
ATOM 1559 C C . LYS A 1 216 ? 26.539 -5.297 4.376 1.00 54.94 215 LYS A C 1
ATOM 1560 O O . LYS A 1 216 ? 26.285 -5.809 3.295 1.00 52.93 215 LYS A O 1
ATOM 1562 N N . ASP A 1 217 ? 25.624 -5.120 5.326 1.00 53.66 216 ASP A N 1
ATOM 1563 C CA . ASP A 1 217 ? 24.304 -5.777 5.276 1.00 54.05 216 ASP A CA 1
ATOM 1564 C C . ASP A 1 217 ? 23.154 -4.790 5.408 1.00 51.44 216 ASP A C 1
ATOM 1565 O O . ASP A 1 217 ? 22.350 -4.882 6.342 1.00 52.26 216 ASP A O 1
ATOM 1570 N N . ALA A 1 218 ? 23.050 -3.877 4.443 1.00 49.88 217 ALA A N 1
ATOM 1571 C CA . ALA A 1 218 ? 22.205 -2.679 4.599 1.00 50.42 217 ALA A CA 1
ATOM 1572 C C . ALA A 1 218 ? 20.724 -2.985 4.670 1.00 49.64 217 ALA A C 1
ATOM 1573 O O . ALA A 1 218 ? 20.030 -2.526 5.565 1.00 52.34 217 ALA A O 1
ATOM 1575 N N . ALA A 1 219 ? 20.257 -3.754 3.705 1.00 49.76 218 ALA A N 1
ATOM 1576 C CA . ALA A 1 219 ? 18.850 -4.120 3.571 1.00 49.64 218 ALA A CA 1
ATOM 1577 C C . ALA A 1 219 ? 18.352 -4.879 4.779 1.00 47.73 218 ALA A C 1
ATOM 1578 O O . ALA A 1 219 ? 17.219 -4.666 5.215 1.00 46.36 218 ALA A O 1
ATOM 1580 N N . THR A 1 220 ? 19.207 -5.766 5.298 1.00 49.99 219 THR A N 1
ATOM 1581 C CA . THR A 1 220 ? 18.874 -6.598 6.450 1.00 52.73 219 THR A CA 1
ATOM 1582 C C . THR A 1 220 ? 18.723 -5.735 7.688 1.00 53.48 219 THR A C 1
ATOM 1583 O O . THR A 1 220 ? 17.835 -5.972 8.482 1.00 56.14 219 THR A O 1
ATOM 1587 N N . VAL A 1 221 ? 19.629 -4.771 7.851 1.00 53.54 220 VAL A N 1
ATOM 1588 C CA . VAL A 1 221 ? 19.690 -3.890 9.043 1.00 53.62 220 VAL A CA 1
ATOM 1589 C C . VAL A 1 221 ? 18.543 -2.881 9.015 1.00 52.02 220 VAL A C 1
ATOM 1590 O O . VAL A 1 221 ? 17.945 -2.566 10.049 1.00 49.55 220 VAL A O 1
ATOM 1602 N N . ALA A 1 223 ? 15.799 -3.515 7.379 1.00 53.97 222 ALA A N 1
ATOM 1603 C CA . ALA A 1 223 ? 14.625 -4.329 7.652 1.00 54.26 222 ALA A CA 1
ATOM 1604 C C . ALA A 1 223 ? 14.440 -4.452 9.157 1.00 53.10 222 ALA A C 1
ATOM 1605 O O . ALA A 1 223 ? 13.343 -4.235 9.678 1.00 56.24 222 ALA A O 1
ATOM 1607 N N . SER A 1 224 ? 15.510 -4.800 9.854 1.00 54.05 223 SER A N 1
ATOM 1608 C CA . SER A 1 224 ? 15.490 -4.886 11.323 1.00 58.04 223 SER A CA 1
ATOM 1609 C C . SER A 1 224 ? 15.012 -3.577 11.963 1.00 58.37 223 SER A C 1
ATOM 1610 O O . SER A 1 224 ? 14.183 -3.592 12.886 1.00 55.70 223 SER A O 1
ATOM 1613 N N . LEU A 1 225 ? 15.549 -2.452 11.468 1.00 60.08 224 LEU A N 1
ATOM 1614 C CA . LEU A 1 225 ? 15.175 -1.117 11.972 1.00 61.62 224 LEU A CA 1
ATOM 1615 C C . LEU A 1 225 ? 13.675 -0.883 11.807 1.00 63.47 224 LEU A C 1
ATOM 1616 O O . LEU A 1 225 ? 12.993 -0.618 12.791 1.00 63.43 224 LEU A O 1
ATOM 1621 N N . LYS A 1 226 ? 13.182 -0.981 10.567 1.00 65.75 225 LYS A N 1
ATOM 1622 C CA . LYS A 1 226 ? 11.763 -0.743 10.268 1.00 67.77 225 LYS A CA 1
ATOM 1623 C C . LYS A 1 226 ? 10.876 -1.586 11.189 1.00 67.88 225 LYS A C 1
ATOM 1624 O O . LYS A 1 226 ? 9.944 -1.094 11.827 1.00 65.76 225 LYS A O 1
ATOM 1630 N N . GLN A 1 227 ? 11.218 -2.859 11.296 1.00 70.05 226 GLN A N 1
ATOM 1631 C CA . GLN A 1 227 ? 10.472 -3.782 12.138 1.00 71.32 226 GLN A CA 1
ATOM 1632 C C . GLN A 1 227 ? 10.346 -3.310 13.594 1.00 71.25 226 GLN A C 1
ATOM 1633 O O . GLN A 1 227 ? 9.301 -3.471 14.198 1.00 73.74 226 GLN A O 1
ATOM 1639 N N . LYS A 1 228 ? 11.385 -2.699 14.15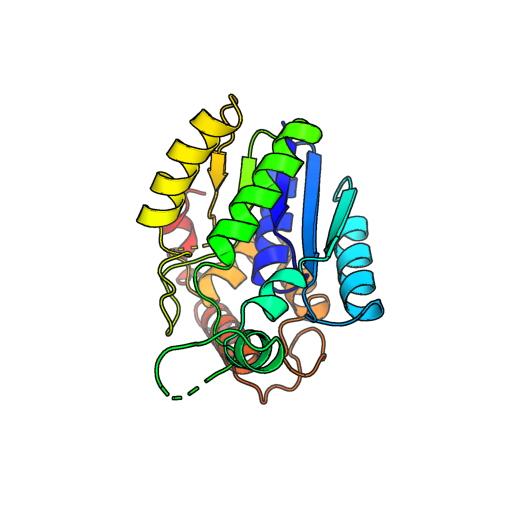2 1.00 71.96 227 LYS A N 1
ATOM 1640 C CA . LYS A 1 228 ? 11.355 -2.306 15.566 1.00 71.62 227 LYS A CA 1
ATOM 1641 C C . LYS A 1 228 ? 10.648 -0.982 15.866 1.00 72.84 227 LYS A C 1
ATOM 1642 O O . LYS A 1 228 ? 10.107 -0.818 16.941 1.00 72.58 227 LYS A O 1
ATOM 1648 N N . VAL A 1 229 ? 10.666 -0.036 14.934 1.00 75.41 228 VAL A N 1
ATOM 1649 C CA . VAL A 1 229 ? 10.292 1.362 15.231 1.00 76.18 228 VAL A CA 1
ATOM 1650 C C . VAL A 1 229 ? 9.000 1.827 14.520 1.00 76.27 228 VAL A C 1
ATOM 1651 O O . VAL A 1 229 ? 8.504 2.910 14.800 1.00 75.65 228 VAL A O 1
ATOM 1655 N N . GLY A 1 230 ? 8.446 1.008 13.630 1.00 77.22 229 GLY A N 1
ATOM 1656 C CA . GLY A 1 230 ? 7.323 1.425 12.799 1.00 79.05 229 GLY A CA 1
ATOM 1657 C C . GLY A 1 230 ? 7.852 1.645 11.404 1.00 82.09 229 GLY A C 1
ATOM 1658 O O . GLY A 1 230 ? 8.491 0.759 10.844 1.00 83.91 229 GLY A O 1
ATOM 1659 N N . LEU A 1 231 ? 7.608 2.822 10.832 1.00 85.15 230 LEU A N 1
ATOM 1660 C CA . LEU A 1 231 ? 8.137 3.160 9.487 1.00 85.84 230 LEU A CA 1
ATOM 1661 C C . LEU A 1 231 ? 7.860 2.075 8.431 1.00 84.89 230 LEU A C 1
ATOM 1662 O O . LEU A 1 231 ? 7.858 2.350 7.235 1.00 83.98 230 LEU A O 1
#

Sequence (218 aa):
KRAVVVFSGGQDSTTCLIQALQDYDDVHCITFDYGQRHRAEIEVAQELSQKLGAAAHKVLDVGLLNELATSSLTRDSIPVPDNTFVPGRNILFLTLASIYAYQVGAEAVITGVCETDFSGYPDCRDEFVKALNQAIVLGIARDIRFETPLWLNKAETWALADYYQQLDTVRYHTLTCYNGIKGDGCGQCAACHLRANGLAQYQKDAATVASLKQKVGL

Organism: Pectobacterium atrosepticum (strain SCRI 1043 / ATCC BAA-672) (NCBI:txid218491)

CATH classification: 3.40.50.620

B-factor: mean 51.74, std 9.24, range [31.68, 110.79]

Secondary structure (DSSP, 8-state):
-EEEEE--SSHHHHHHHHHHHHH-SEEEEEEEESSSS-HHHHHHHHHHHHHHT-SEEEEEE-THHHHTSHHHHHHTT---------TTHHHHHHHHHHHHHHHHT-SEEE----S-SSS--GGGSHHHHHHHHHHHHHHHTS--EEE------HHHHHHHHHHTT-HHHHHHH----TTS--TTTTS-SHHHHHHHHHHHHHHHSTTT--HHHHHH--